Protein AF-A0A848KXI3-F1 (afdb_monomer_lite)

InterPro domains:
  IPR012893 HipA-like, C-terminal [PF07804] (28-196)

Secondary structure (DSSP, 8-state):
------PEE-GGG--TT-------SSS--EEEEE-TTS-EEEEEEPPB-TTSS-B-THHHHHHHHHHHHHHTT--B--EEEEEETTEEEEEEE-SS-TT-EEEEHHHHHHHH-TT--TT-SS--TT--HHHHHHHTTTPBPPTT--TT--BHHHHHHHHHHHHHHHT-----TTS-EEEEETTEEEEPPB---TT-TTTTS-HHHHHHHHH-HHHHHHHHS----

pLDDT: mean 88.45, std 12.94, range [32.16, 98.44]

Sequence (225 aa):
MPPRWESITIDDWLTPDVDIDLEPLGGKEKFWLPGPDGHEYLFKFSRCDPDGTNVRGEDWAEWVVHELANLIGVPTAVVRPASCEGRRGIVSRSVWRAREQLIHGNELIAQVDPNYDSAAQRQNPGYTVEAVGAALDGVSAPAECDPAIENGFDAWAGYVLLDAWVAGRDRHHENWAVIDDRGRLSLAPSYDHGNALGFQESEAKAALLSSDPDALDRWMRLPCD

Organism: NCBI:txid2725283

Radius of gyration: 18.61 Å; chains: 1; bounding box: 46×52×49 Å

Foldseek 3Di:
DQDDQDAAECQVQDDPPWDFPPDPDDDFGWTWTQDPVRWIKIWTFFDADPVNPDTFQLQVQQQVLCSVCVVVFQFAFDKHWYDYPNTTTIITTDLDDPPKDWAFQLRLLCVVPVPFDSVDPDDGVSPDLVSSVSSFVLAAEPPRGDPVQGGQSSSVVSVVVSCVVFVPDPCDRRQWTWIDDPNHTYTGRGHSRSRTNPSRATPVRVVVLVVDVVSVVVVVDDPPD

Structure (mmCIF, N/CA/C/O backbone):
data_AF-A0A848KXI3-F1
#
_entry.id   AF-A0A848KXI3-F1
#
loop_
_atom_site.group_PDB
_atom_site.id
_atom_site.type_symbol
_atom_site.label_atom_id
_atom_site.label_alt_id
_atom_site.label_comp_id
_atom_site.label_asym_id
_atom_site.label_entity_id
_atom_site.label_seq_id
_atom_site.pdbx_PDB_ins_code
_atom_site.Cartn_x
_atom_site.Cartn_y
_atom_site.Cartn_z
_atom_site.occupancy
_atom_site.B_iso_or_equiv
_atom_site.auth_seq_id
_atom_site.auth_comp_id
_atom_site.auth_asym_id
_atom_site.auth_atom_id
_atom_site.pdbx_PDB_model_num
ATOM 1 N N . MET A 1 1 ? -9.542 -2.234 -21.696 1.00 59.00 1 MET A N 1
ATOM 2 C CA . MET A 1 1 ? -8.183 -2.384 -22.270 1.00 59.00 1 MET A CA 1
ATOM 3 C C . MET A 1 1 ? -7.262 -2.787 -21.13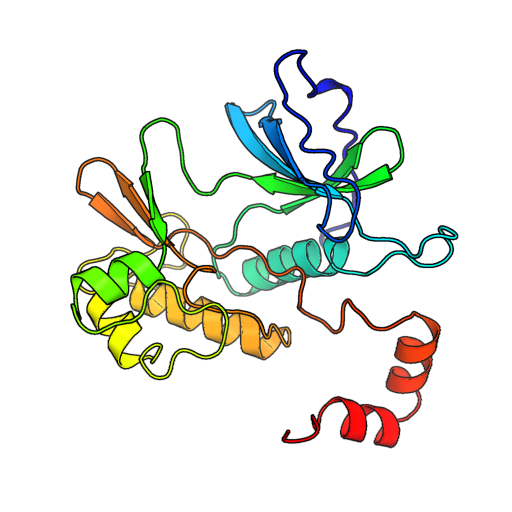3 1.00 59.00 1 MET A C 1
ATOM 5 O O . MET A 1 1 ? -7.544 -2.341 -20.028 1.00 59.00 1 MET A O 1
ATOM 9 N N . PRO A 1 2 ? -6.237 -3.628 -21.356 1.00 78.44 2 PRO A N 1
ATOM 10 C CA . PRO A 1 2 ? -5.252 -3.892 -20.311 1.00 78.44 2 PRO A CA 1
ATOM 11 C C . PRO A 1 2 ? -4.563 -2.575 -19.915 1.00 78.44 2 PRO A C 1
ATOM 13 O O . PRO A 1 2 ? -4.365 -1.732 -20.802 1.00 78.44 2 PRO A O 1
ATOM 16 N N . PRO A 1 3 ? -4.229 -2.383 -18.628 1.00 83.81 3 PRO A N 1
ATOM 17 C CA . PRO A 1 3 ? -3.495 -1.205 -18.188 1.00 83.81 3 PRO A CA 1
ATOM 18 C C . PRO A 1 3 ? -2.152 -1.126 -18.920 1.00 83.81 3 PRO A C 1
ATOM 20 O O . PRO A 1 3 ? -1.545 -2.143 -19.269 1.00 83.81 3 PRO A O 1
ATOM 23 N N . ARG A 1 4 ? -1.717 0.098 -19.222 1.00 88.94 4 ARG A N 1
ATOM 24 C CA . ARG A 1 4 ? -0.457 0.374 -19.917 1.00 88.94 4 ARG A CA 1
ATOM 25 C C . ARG A 1 4 ? 0.423 1.239 -19.037 1.00 88.94 4 ARG A C 1
ATOM 27 O O . ARG A 1 4 ? -0.073 2.136 -18.363 1.00 88.94 4 ARG A O 1
ATOM 34 N N . TRP A 1 5 ? 1.725 0.979 -19.095 1.00 90.69 5 TRP A N 1
ATOM 35 C CA . TRP A 1 5 ? 2.719 1.844 -18.479 1.00 90.69 5 TRP A CA 1
ATOM 36 C C . TRP A 1 5 ? 2.734 3.191 -19.205 1.00 90.69 5 TRP A C 1
ATOM 38 O O . TRP A 1 5 ? 3.320 3.323 -20.280 1.00 90.69 5 TRP A O 1
ATOM 48 N N . GLU A 1 6 ? 2.064 4.182 -18.626 1.00 92.56 6 GLU A N 1
ATOM 49 C CA . GLU A 1 6 ? 2.007 5.548 -19.138 1.00 92.56 6 GLU A CA 1
ATOM 50 C C . GLU A 1 6 ? 2.565 6.489 -18.073 1.00 92.56 6 GLU A C 1
ATOM 52 O O . GLU A 1 6 ? 1.913 6.778 -17.071 1.00 92.56 6 GLU A O 1
ATOM 57 N N . SER A 1 7 ? 3.811 6.920 -18.283 1.00 93.75 7 SER A N 1
ATOM 58 C CA . SER A 1 7 ? 4.511 7.809 -17.359 1.00 93.75 7 SER A CA 1
ATOM 59 C C . SER A 1 7 ? 3.999 9.235 -17.489 1.00 93.75 7 SER A C 1
ATOM 61 O O . SER A 1 7 ? 4.045 9.806 -18.580 1.00 93.75 7 SER A O 1
ATOM 63 N N . ILE A 1 8 ? 3.567 9.822 -16.375 1.00 95.06 8 ILE A N 1
ATOM 64 C CA . ILE A 1 8 ? 3.268 11.254 -16.295 1.00 95.06 8 ILE A CA 1
ATOM 65 C C . ILE A 1 8 ? 4.517 12.051 -15.905 1.00 95.06 8 ILE A C 1
ATOM 67 O O . ILE A 1 8 ? 5.285 11.641 -15.039 1.00 95.06 8 ILE A O 1
ATOM 71 N N . THR A 1 9 ? 4.726 13.202 -16.536 1.00 95.56 9 THR A N 1
ATOM 72 C CA . THR A 1 9 ? 5.760 14.162 -16.128 1.00 95.56 9 THR A CA 1
ATOM 73 C C . THR A 1 9 ? 5.205 15.028 -15.002 1.00 95.56 9 THR A C 1
ATOM 75 O O . THR A 1 9 ? 4.148 15.633 -15.177 1.00 95.56 9 THR A O 1
ATOM 78 N N . ILE A 1 10 ? 5.887 15.066 -13.855 1.00 94.19 10 ILE A N 1
ATOM 79 C CA . ILE A 1 10 ? 5.421 15.792 -12.659 1.00 94.19 10 ILE A CA 1
ATOM 80 C C . ILE A 1 10 ? 6.177 17.100 -12.400 1.00 94.19 10 ILE A C 1
ATOM 82 O O . ILE A 1 10 ? 5.920 17.759 -11.401 1.00 94.19 10 ILE A O 1
ATOM 86 N N . ASP A 1 11 ? 7.084 17.498 -13.292 1.00 91.25 11 ASP A N 1
ATOM 87 C CA . ASP A 1 11 ? 7.884 18.722 -13.173 1.00 91.25 11 ASP A CA 1
ATOM 88 C C . ASP A 1 11 ? 7.008 19.975 -12.964 1.00 91.25 11 ASP A C 1
ATOM 90 O O . ASP A 1 11 ? 7.329 20.831 -12.144 1.00 91.25 11 ASP A O 1
ATOM 94 N N . ASP A 1 12 ? 5.844 20.038 -13.620 1.00 89.50 12 ASP A N 1
ATOM 95 C CA . ASP A 1 12 ? 4.887 21.148 -13.486 1.00 89.50 12 ASP A CA 1
ATOM 96 C C . ASP A 1 12 ? 4.091 21.129 -12.163 1.00 89.50 12 ASP A C 1
ATOM 98 O O . ASP A 1 12 ? 3.326 22.054 -11.886 1.00 89.50 12 ASP A O 1
ATOM 102 N N . TRP A 1 13 ? 4.213 20.069 -11.355 1.00 88.75 13 TRP A N 1
ATOM 103 C CA . TRP A 1 13 ? 3.561 19.957 -10.042 1.00 88.75 13 TRP A CA 1
ATOM 104 C C . TRP A 1 13 ? 4.467 20.460 -8.913 1.00 88.75 13 TRP A C 1
ATOM 106 O O . TRP A 1 13 ? 3.996 20.684 -7.797 1.00 88.75 13 TRP A O 1
ATOM 116 N N . LEU A 1 14 ? 5.762 20.640 -9.190 1.00 84.81 14 LEU A N 1
ATOM 117 C CA . LEU A 1 14 ? 6.731 21.126 -8.220 1.00 84.81 14 LEU A CA 1
ATOM 118 C C . LEU A 1 14 ? 6.457 22.602 -7.918 1.00 84.81 14 LEU A C 1
ATOM 120 O O . LEU A 1 14 ? 6.598 23.478 -8.774 1.00 84.81 14 LEU A O 1
ATOM 124 N N . THR A 1 15 ? 6.064 22.890 -6.680 1.00 77.94 15 THR A N 1
ATOM 125 C CA . THR A 1 15 ? 5.979 24.259 -6.167 1.00 77.94 15 THR A CA 1
ATOM 126 C C . THR A 1 15 ? 7.253 24.597 -5.388 1.00 77.94 15 THR A C 1
ATOM 128 O O . THR A 1 15 ? 7.936 23.689 -4.913 1.00 77.94 15 THR A O 1
ATOM 131 N N . PRO A 1 16 ? 7.593 25.889 -5.209 1.00 68.12 16 PRO A N 1
ATOM 132 C CA . PRO A 1 16 ? 8.775 26.290 -4.437 1.00 68.12 16 PRO A CA 1
ATOM 133 C C . PRO A 1 16 ? 8.807 25.780 -2.987 1.00 68.12 16 PRO A C 1
ATOM 135 O O . PRO A 1 16 ? 9.871 25.790 -2.377 1.00 68.12 16 PRO A O 1
ATOM 138 N N . ASP A 1 17 ? 7.657 25.364 -2.448 1.00 67.31 17 ASP A N 1
ATOM 139 C CA . ASP A 1 17 ? 7.491 24.889 -1.072 1.00 67.31 17 ASP A CA 1
ATOM 140 C C . ASP A 1 17 ? 7.611 23.356 -0.940 1.00 67.31 17 ASP A C 1
ATOM 142 O O . ASP A 1 17 ? 7.488 22.832 0.166 1.00 67.31 17 ASP A O 1
ATOM 146 N N . VAL A 1 18 ? 7.819 22.618 -2.043 1.00 65.62 18 VAL A N 1
ATOM 147 C CA . VAL A 1 18 ? 8.079 21.171 -1.991 1.00 65.62 18 VAL A CA 1
ATOM 148 C C . VAL A 1 18 ? 9.489 20.951 -1.454 1.00 65.62 18 VAL A C 1
ATOM 150 O O . VAL A 1 18 ? 10.474 21.207 -2.148 1.00 65.62 18 VAL A O 1
ATOM 153 N N . ASP A 1 19 ? 9.580 20.465 -0.217 1.00 61.94 19 ASP A N 1
ATOM 154 C CA . ASP A 1 19 ? 10.847 20.031 0.360 1.00 61.94 19 ASP A CA 1
ATOM 155 C C . ASP A 1 19 ? 11.218 18.673 -0.243 1.00 61.94 19 ASP A C 1
ATOM 157 O O . ASP A 1 19 ? 10.593 17.642 0.032 1.00 61.94 19 ASP A O 1
ATOM 161 N N . ILE A 1 20 ? 12.184 18.686 -1.158 1.00 63.59 20 ILE A N 1
ATOM 162 C CA . ILE A 1 20 ? 12.746 17.456 -1.696 1.00 63.59 20 ILE A CA 1
ATOM 163 C C . ILE A 1 20 ? 13.801 17.011 -0.692 1.00 63.59 20 ILE A C 1
ATOM 165 O O . ILE A 1 20 ? 14.919 17.530 -0.700 1.00 63.59 20 ILE A O 1
ATOM 169 N N . ASP A 1 21 ? 13.450 16.029 0.139 1.00 53.34 21 ASP A N 1
ATOM 170 C CA . ASP A 1 21 ? 14.400 15.310 0.989 1.00 53.34 21 ASP A CA 1
ATOM 171 C C . ASP A 1 21 ? 15.384 14.527 0.099 1.00 53.34 21 ASP A C 1
ATOM 173 O O . ASP A 1 21 ? 15.276 13.318 -0.133 1.00 53.34 21 ASP A O 1
ATOM 177 N N . LEU A 1 22 ? 16.362 15.248 -0.449 1.00 48.84 22 LEU A N 1
ATOM 178 C CA . LEU A 1 22 ? 17.518 14.717 -1.154 1.00 48.84 22 LEU A CA 1
ATOM 179 C C . LEU A 1 22 ? 18.516 14.208 -0.110 1.00 48.84 22 LEU A C 1
ATOM 181 O O . LEU A 1 22 ? 19.605 14.763 0.027 1.00 48.84 22 LEU A O 1
ATOM 185 N N . GLU A 1 23 ? 18.159 13.184 0.670 1.00 39.03 23 GLU A N 1
ATOM 186 C CA . GLU A 1 23 ? 19.147 12.527 1.527 1.00 39.03 23 GLU A CA 1
ATOM 187 C C . GLU A 1 23 ? 20.215 11.862 0.640 1.00 39.03 23 GLU A C 1
ATOM 189 O O . GLU A 1 23 ? 19.919 10.915 -0.099 1.00 39.03 23 GLU A O 1
ATOM 194 N N . PRO A 1 24 ? 21.483 12.307 0.693 1.00 38.16 24 PRO A N 1
ATOM 195 C CA . PRO A 1 24 ? 22.553 11.599 0.030 1.00 38.16 24 PRO A CA 1
ATOM 196 C C . PRO A 1 24 ? 22.917 10.410 0.919 1.00 38.16 24 PRO A C 1
ATOM 198 O O . PRO A 1 24 ? 23.340 10.615 2.050 1.00 38.16 24 PRO A O 1
ATOM 201 N N . LEU A 1 25 ? 22.816 9.196 0.364 1.00 33.78 25 LEU A N 1
ATOM 202 C CA . LEU A 1 25 ? 23.258 7.892 0.900 1.00 33.78 25 LEU A CA 1
ATOM 203 C C . LEU A 1 25 ? 22.128 6.971 1.408 1.00 33.78 25 LEU A C 1
ATOM 205 O O . LEU A 1 25 ? 21.828 6.891 2.592 1.00 33.78 25 LEU A O 1
ATOM 209 N N . GLY A 1 26 ? 21.617 6.133 0.499 1.00 44.38 26 GLY A N 1
ATOM 210 C CA . GLY A 1 26 ? 21.063 4.808 0.822 1.00 44.38 26 GLY A CA 1
ATOM 211 C C . GLY A 1 26 ? 19.538 4.696 0.919 1.00 44.38 26 GLY A C 1
ATOM 212 O O . GLY A 1 26 ? 19.010 3.600 0.710 1.00 44.38 26 GLY A O 1
ATOM 213 N N . GLY A 1 27 ? 18.830 5.800 1.166 1.00 55.38 27 GLY A N 1
ATOM 214 C CA . GLY A 1 27 ? 17.369 5.881 1.069 1.00 55.38 27 GLY A CA 1
ATOM 215 C C . GLY A 1 27 ? 16.888 6.022 -0.381 1.00 55.38 27 GLY A C 1
ATOM 216 O O . GLY A 1 27 ? 17.586 6.571 -1.229 1.00 55.38 27 GLY A O 1
ATOM 217 N N . LYS A 1 28 ? 15.697 5.499 -0.697 1.00 66.19 28 LYS A N 1
ATOM 218 C CA . LYS A 1 28 ? 15.002 5.814 -1.958 1.00 66.19 28 LYS A CA 1
ATOM 219 C C . LYS A 1 28 ? 14.540 7.272 -1.848 1.00 66.19 28 LYS A C 1
ATOM 221 O O . LYS A 1 28 ? 13.698 7.547 -0.998 1.00 66.19 28 LYS A O 1
ATOM 226 N N . GLU A 1 29 ? 15.097 8.173 -2.660 1.00 82.19 29 GLU A N 1
ATOM 227 C CA . GLU A 1 29 ? 14.660 9.576 -2.720 1.00 82.19 29 GLU A CA 1
ATOM 228 C C . GLU A 1 29 ? 13.134 9.622 -2.930 1.00 82.19 29 GLU A C 1
ATOM 230 O O . GLU A 1 29 ? 12.598 8.988 -3.852 1.00 82.19 29 GLU A O 1
ATOM 235 N N . LYS A 1 30 ? 12.424 10.324 -2.045 1.00 87.69 30 LYS A N 1
ATOM 236 C CA . LYS A 1 30 ? 10.966 10.458 -2.090 1.00 87.69 30 LYS A CA 1
ATOM 237 C C . LYS A 1 30 ? 10.537 11.788 -1.486 1.00 87.69 30 LYS A C 1
ATOM 239 O O . LYS A 1 30 ? 11.171 12.259 -0.551 1.00 87.69 30 LYS A O 1
ATOM 244 N N . PHE A 1 31 ? 9.456 12.361 -1.994 1.00 91.31 31 PHE A N 1
ATOM 245 C CA . PHE A 1 31 ? 8.910 13.619 -1.484 1.00 91.31 31 PHE A CA 1
ATOM 246 C C . PHE A 1 31 ? 7.406 13.706 -1.746 1.00 91.31 31 PHE A C 1
ATOM 248 O O . PHE A 1 31 ? 6.888 13.090 -2.684 1.00 91.31 31 PHE A O 1
ATOM 255 N N . TRP A 1 32 ? 6.705 14.455 -0.896 1.00 91.94 32 TRP A N 1
ATOM 256 C CA . TRP A 1 32 ? 5.282 14.733 -1.062 1.00 91.94 32 TRP A CA 1
ATOM 257 C C . TRP A 1 32 ? 5.076 15.971 -1.929 1.00 91.94 32 TRP A C 1
ATOM 259 O O . TRP A 1 32 ? 5.805 16.951 -1.810 1.00 91.94 32 TRP A O 1
ATOM 269 N N . LEU A 1 33 ? 4.069 15.933 -2.794 1.00 92.25 33 LEU A N 1
ATOM 270 C CA . LEU A 1 33 ? 3.706 17.040 -3.666 1.00 92.25 33 LEU A CA 1
ATOM 271 C C . LEU A 1 33 ? 2.185 17.102 -3.866 1.00 92.25 33 LEU A C 1
ATOM 273 O O . LEU A 1 33 ? 1.521 16.059 -3.880 1.00 92.25 33 LEU A O 1
ATOM 277 N N . PRO A 1 34 ? 1.607 18.302 -4.034 1.00 91.62 34 PRO A N 1
ATOM 278 C CA . PRO A 1 34 ? 0.196 18.437 -4.359 1.00 91.62 34 PRO A CA 1
ATOM 279 C C . PRO A 1 34 ? -0.066 17.984 -5.802 1.00 91.62 34 PRO A C 1
ATOM 281 O O . PRO A 1 34 ? 0.609 18.403 -6.740 1.00 91.62 34 PRO A O 1
ATOM 284 N N . GLY A 1 35 ? -1.075 17.139 -5.988 1.00 89.50 35 GLY A N 1
ATOM 285 C CA . GLY A 1 35 ? -1.573 16.748 -7.300 1.00 89.50 35 GLY A CA 1
ATOM 286 C C . GLY A 1 35 ? -2.636 17.712 -7.843 1.00 89.50 35 GLY A C 1
ATOM 287 O O . GLY A 1 35 ? -3.255 18.472 -7.092 1.00 89.50 35 GLY A O 1
ATOM 288 N N . PRO A 1 36 ? -2.917 17.664 -9.157 1.00 88.19 36 PRO A N 1
ATOM 289 C CA . PRO A 1 36 ? -3.883 18.551 -9.813 1.00 88.19 36 PRO A CA 1
ATOM 290 C C . PRO A 1 36 ? -5.347 18.278 -9.424 1.00 88.19 36 PRO A C 1
ATOM 292 O O . PRO A 1 36 ? -6.231 19.074 -9.735 1.00 88.19 36 PRO A O 1
ATOM 295 N N . ASP A 1 37 ? -5.620 17.151 -8.769 1.00 88.81 37 ASP A N 1
ATOM 296 C CA . ASP A 1 37 ? -6.938 16.720 -8.296 1.00 88.81 37 ASP A CA 1
ATOM 297 C C . ASP A 1 37 ? -7.207 17.092 -6.823 1.00 88.81 37 ASP A C 1
ATOM 299 O O . ASP A 1 37 ? -8.258 16.749 -6.283 1.00 88.81 37 ASP A O 1
ATOM 303 N N . GLY A 1 38 ? -6.280 17.811 -6.179 1.00 86.56 38 GLY A N 1
ATOM 304 C CA . GLY A 1 38 ? -6.389 18.233 -4.783 1.00 86.56 38 GLY A CA 1
ATOM 305 C C . GLY A 1 38 ? -5.968 17.174 -3.759 1.00 86.56 38 GLY A C 1
ATOM 306 O O . GLY A 1 38 ? -6.116 17.422 -2.562 1.00 86.56 38 GLY A O 1
ATOM 307 N N . HIS A 1 39 ? -5.449 16.023 -4.198 1.00 90.44 39 HIS A N 1
ATOM 308 C CA . HIS A 1 39 ? -4.803 15.042 -3.325 1.00 90.44 39 HIS A CA 1
ATOM 309 C C . HIS A 1 39 ? -3.300 15.309 -3.197 1.00 90.44 39 HIS A C 1
ATOM 311 O O . HIS A 1 39 ? -2.685 15.886 -4.091 1.00 90.44 39 HIS A O 1
ATOM 317 N N . GLU A 1 40 ? -2.692 14.847 -2.106 1.00 92.38 40 GLU A N 1
ATOM 318 C CA . GLU A 1 40 ? -1.235 14.762 -2.007 1.00 92.38 40 GLU A CA 1
ATOM 319 C C . GLU A 1 40 ? -0.748 13.474 -2.675 1.00 92.38 40 GLU A C 1
ATOM 321 O O . GLU A 1 40 ? -1.433 12.449 -2.674 1.00 92.38 40 GLU A O 1
ATOM 326 N N . TYR A 1 41 ? 0.444 13.519 -3.253 1.00 94.50 41 TYR A N 1
ATOM 327 C CA . TYR A 1 41 ? 1.101 12.374 -3.865 1.00 94.50 41 TYR A CA 1
ATOM 328 C C . TYR A 1 41 ? 2.502 12.234 -3.293 1.00 94.50 41 TYR A C 1
ATOM 330 O O . TYR A 1 41 ? 3.205 13.224 -3.140 1.00 94.50 41 TYR A O 1
ATOM 338 N N . LEU A 1 42 ? 2.918 11.005 -3.009 1.00 94.69 42 LEU A N 1
ATOM 339 C CA . LEU A 1 42 ? 4.298 10.666 -2.701 1.00 94.69 42 LEU A CA 1
ATOM 340 C C . LEU A 1 42 ? 4.979 10.252 -3.997 1.00 94.69 42 LEU A C 1
ATOM 342 O O . LEU A 1 42 ? 4.682 9.181 -4.537 1.00 94.69 42 LEU A O 1
ATOM 346 N N . PHE A 1 43 ? 5.889 11.079 -4.499 1.00 94.94 43 PHE A N 1
ATOM 347 C CA . PHE A 1 43 ? 6.770 10.658 -5.575 1.00 94.94 43 PHE A CA 1
ATOM 348 C C . PHE A 1 43 ? 7.902 9.808 -4.998 1.00 94.94 43 PHE A C 1
ATOM 350 O O . PHE A 1 43 ? 8.524 10.189 -4.008 1.00 94.94 43 PHE A O 1
ATOM 357 N N . LYS A 1 44 ? 8.169 8.649 -5.607 1.00 93.00 44 LYS A N 1
ATOM 358 C CA . LYS A 1 44 ? 9.269 7.751 -5.234 1.00 93.00 44 LYS A CA 1
ATOM 359 C C . LYS A 1 44 ? 10.154 7.518 -6.458 1.00 93.00 44 LYS A C 1
ATOM 361 O O . LYS A 1 44 ? 9.708 6.876 -7.413 1.00 93.00 44 LYS A O 1
ATOM 366 N N . PHE A 1 45 ? 11.407 7.974 -6.424 1.00 91.62 45 PHE A N 1
ATOM 367 C CA . PHE A 1 45 ? 12.361 7.702 -7.506 1.00 91.62 45 PHE A CA 1
ATOM 368 C C . PHE A 1 45 ? 12.685 6.210 -7.589 1.00 91.62 45 PHE A C 1
ATOM 370 O O . PHE A 1 45 ? 12.839 5.541 -6.567 1.00 91.62 45 PHE A O 1
ATOM 377 N N . SER A 1 46 ? 12.852 5.676 -8.796 1.00 89.50 46 SER A N 1
ATOM 378 C CA . SER A 1 46 ? 13.428 4.341 -8.966 1.00 89.50 46 SER A CA 1
ATOM 379 C C . SER A 1 46 ? 14.894 4.354 -8.541 1.00 89.50 46 SER A C 1
ATOM 381 O O . SER A 1 46 ? 15.649 5.252 -8.922 1.00 89.50 46 SER A O 1
ATOM 383 N N . ARG A 1 47 ? 15.324 3.349 -7.772 1.00 84.81 47 ARG A N 1
ATOM 384 C CA . ARG A 1 47 ? 16.744 3.207 -7.433 1.00 84.81 47 ARG A CA 1
ATOM 385 C C . ARG A 1 47 ? 17.504 2.721 -8.658 1.00 84.81 47 ARG A C 1
ATOM 387 O O . ARG A 1 47 ? 17.032 1.834 -9.362 1.00 84.81 47 ARG A O 1
ATOM 394 N N . CYS A 1 48 ? 18.690 3.258 -8.887 1.00 77.94 48 CYS A N 1
ATOM 395 C CA . CYS A 1 48 ? 19.606 2.756 -9.899 1.00 77.94 48 CYS A CA 1
ATOM 396 C C . CYS A 1 48 ? 20.974 2.459 -9.288 1.00 77.94 48 CYS A C 1
ATOM 398 O O . CYS A 1 48 ? 21.333 3.008 -8.243 1.00 77.94 48 CYS A O 1
ATOM 400 N N . ASP A 1 49 ? 21.723 1.565 -9.928 1.00 74.50 49 ASP A N 1
ATOM 401 C CA . ASP A 1 49 ? 23.132 1.374 -9.595 1.00 74.50 49 ASP A CA 1
ATOM 402 C C . ASP A 1 49 ? 23.915 2.682 -9.861 1.00 74.50 49 ASP A C 1
ATOM 404 O O . ASP A 1 49 ? 23.496 3.485 -10.700 1.00 74.50 49 ASP A O 1
ATOM 408 N N . PRO A 1 50 ? 25.042 2.941 -9.164 1.00 69.75 50 PRO A N 1
ATOM 409 C CA . PRO A 1 50 ? 25.759 4.222 -9.253 1.00 69.75 50 PRO A CA 1
ATOM 410 C C . PRO A 1 50 ? 26.227 4.618 -10.661 1.00 69.75 50 PRO A C 1
ATOM 412 O O . PRO A 1 50 ? 26.459 5.794 -10.926 1.00 69.75 50 PRO A O 1
ATOM 415 N N . ASP A 1 51 ? 26.390 3.645 -11.557 1.00 74.19 51 ASP A N 1
ATOM 416 C CA . ASP A 1 51 ? 26.757 3.849 -12.961 1.00 74.19 51 ASP A CA 1
ATOM 417 C C . ASP A 1 51 ? 25.541 4.057 -13.888 1.00 74.19 51 ASP A C 1
ATOM 419 O O . ASP A 1 51 ? 25.704 4.258 -15.091 1.00 74.19 51 ASP A O 1
ATOM 423 N N . GLY A 1 52 ? 24.324 4.019 -13.335 1.00 68.12 52 GLY A N 1
ATOM 424 C CA . GLY A 1 52 ? 23.060 4.174 -14.049 1.00 68.12 52 GLY A CA 1
ATOM 425 C C . GLY A 1 52 ? 22.693 2.993 -14.948 1.00 68.12 52 GLY A C 1
ATOM 426 O O . GLY A 1 52 ? 21.735 3.099 -15.712 1.00 68.12 52 GLY A O 1
ATOM 427 N N . THR A 1 53 ? 23.433 1.881 -14.893 1.00 68.50 53 THR A N 1
ATOM 428 C CA . THR A 1 53 ? 23.274 0.772 -15.849 1.00 68.50 53 THR A CA 1
ATOM 429 C C . THR A 1 53 ? 22.087 -0.134 -15.546 1.00 68.50 53 THR A C 1
ATOM 431 O O . THR A 1 53 ? 21.602 -0.824 -16.441 1.00 68.50 53 THR A O 1
ATOM 434 N N . ASN A 1 54 ? 21.594 -0.114 -14.308 1.00 71.56 54 ASN A N 1
ATOM 435 C CA . ASN A 1 54 ? 20.501 -0.963 -13.865 1.00 71.56 54 ASN A CA 1
ATOM 436 C C . ASN A 1 54 ? 19.556 -0.181 -12.954 1.00 71.56 54 ASN A C 1
ATOM 438 O O . ASN A 1 54 ? 19.967 0.344 -11.918 1.00 71.56 54 ASN A O 1
ATOM 442 N N . VAL A 1 55 ? 18.288 -0.104 -13.350 1.00 76.12 55 VAL A N 1
ATOM 443 C CA . VAL A 1 55 ? 17.215 0.491 -12.553 1.00 76.12 55 VAL A CA 1
ATOM 444 C C . VAL A 1 55 ? 16.488 -0.650 -11.858 1.00 76.12 55 VAL A C 1
ATOM 446 O O . VAL A 1 55 ? 15.965 -1.549 -12.515 1.00 76.12 55 VAL A O 1
ATOM 449 N N . ARG A 1 56 ? 16.465 -0.620 -10.527 1.00 82.75 56 ARG A N 1
ATOM 450 C CA . ARG A 1 56 ? 15.721 -1.580 -9.718 1.00 82.75 56 ARG A CA 1
ATOM 451 C C . ARG A 1 56 ? 14.228 -1.464 -9.986 1.00 82.75 56 ARG A C 1
ATOM 453 O O . ARG A 1 56 ? 13.719 -0.416 -10.379 1.00 82.75 56 ARG A O 1
ATOM 460 N N . GLY A 1 57 ? 13.532 -2.568 -9.763 1.00 89.25 57 GLY A N 1
ATOM 461 C CA . GLY A 1 57 ? 12.152 -2.727 -10.165 1.00 89.25 57 GLY A CA 1
ATOM 462 C C . GLY A 1 57 ? 11.090 -2.223 -9.204 1.00 89.25 57 GLY A C 1
ATOM 463 O O . GLY A 1 57 ? 9.930 -2.573 -9.400 1.00 89.25 57 GLY A O 1
ATOM 464 N N . GLU A 1 58 ? 11.437 -1.473 -8.148 1.00 91.31 58 GLU A N 1
ATOM 465 C CA . GLU A 1 58 ? 10.445 -1.139 -7.115 1.00 91.31 58 GLU A CA 1
ATOM 466 C C . GLU A 1 58 ? 9.255 -0.358 -7.677 1.00 91.31 58 GLU A C 1
ATOM 468 O O . GLU A 1 58 ? 8.135 -0.491 -7.199 1.00 91.31 58 GLU A O 1
ATOM 473 N N . ASP A 1 59 ? 9.503 0.484 -8.673 1.00 93.12 59 ASP A N 1
ATOM 474 C CA . ASP A 1 59 ? 8.504 1.349 -9.284 1.00 93.12 59 ASP A CA 1
ATOM 475 C C . ASP A 1 59 ? 7.504 0.555 -10.139 1.00 93.12 59 ASP A C 1
ATOM 477 O O . ASP A 1 59 ? 6.293 0.733 -10.006 1.00 93.12 59 ASP A O 1
ATOM 481 N N . TRP A 1 60 ? 7.990 -0.373 -10.973 1.00 93.44 60 TRP A N 1
ATOM 482 C CA . TRP A 1 60 ? 7.102 -1.227 -11.750 1.00 93.44 60 TRP A CA 1
ATOM 483 C C . TRP A 1 60 ? 6.415 -2.267 -10.887 1.00 93.44 60 TRP A C 1
ATOM 485 O O . TRP A 1 60 ? 5.254 -2.562 -11.151 1.00 93.44 60 TRP A O 1
ATOM 495 N N . ALA A 1 61 ? 7.074 -2.778 -9.846 1.00 95.06 61 ALA A N 1
ATOM 496 C CA . ALA A 1 61 ? 6.444 -3.693 -8.907 1.00 95.06 61 ALA A CA 1
ATOM 497 C C . ALA A 1 61 ? 5.260 -3.006 -8.217 1.00 95.06 61 ALA A C 1
ATOM 499 O O . ALA A 1 61 ? 4.154 -3.535 -8.238 1.00 95.06 61 ALA A O 1
ATOM 500 N N . GLU A 1 62 ? 5.451 -1.790 -7.704 1.00 95.75 62 GLU A N 1
ATOM 501 C CA . GLU A 1 62 ? 4.396 -1.038 -7.019 1.00 95.75 62 GLU A CA 1
ATOM 502 C C . GLU A 1 62 ? 3.197 -0.741 -7.939 1.00 95.75 62 GLU A C 1
ATOM 504 O O . GLU A 1 62 ? 2.049 -0.948 -7.542 1.00 95.75 62 GLU A O 1
ATOM 509 N N . TRP A 1 63 ? 3.442 -0.350 -9.195 1.00 97.12 63 TRP A N 1
ATOM 510 C CA . TRP A 1 63 ? 2.367 -0.147 -10.174 1.00 97.12 63 TRP A CA 1
ATOM 511 C C . TRP A 1 63 ? 1.677 -1.455 -10.592 1.00 97.12 63 TRP A C 1
ATOM 513 O O . TRP A 1 63 ? 0.450 -1.521 -10.598 1.00 97.12 63 TRP A O 1
ATOM 523 N N . VAL A 1 64 ? 2.430 -2.512 -10.916 1.00 96.75 64 VAL A N 1
ATOM 524 C CA . VAL A 1 64 ? 1.842 -3.800 -11.324 1.00 96.75 64 VAL A CA 1
ATOM 525 C C . VAL A 1 64 ? 1.013 -4.393 -10.189 1.00 96.75 64 VAL A C 1
ATOM 527 O O . VAL A 1 64 ? -0.074 -4.901 -10.448 1.00 96.75 64 VAL A O 1
ATOM 530 N N . VAL A 1 65 ? 1.473 -4.308 -8.938 1.00 97.38 65 VAL A N 1
ATOM 531 C CA . VAL A 1 65 ? 0.703 -4.800 -7.787 1.00 97.38 65 VAL A CA 1
ATOM 532 C C . VAL A 1 65 ? -0.597 -4.014 -7.613 1.00 97.38 65 VAL A C 1
ATOM 534 O O . VAL A 1 65 ? -1.625 -4.643 -7.380 1.00 97.38 65 VAL A O 1
ATOM 537 N N . HIS A 1 66 ? -0.596 -2.688 -7.799 1.00 96.62 66 HIS A N 1
ATOM 538 C CA . HIS A 1 66 ? -1.830 -1.890 -7.815 1.00 96.62 66 HIS A CA 1
ATOM 539 C C . HIS A 1 66 ? -2.820 -2.387 -8.886 1.00 96.62 66 HIS A C 1
ATOM 541 O O . HIS A 1 66 ? -3.992 -2.629 -8.595 1.00 96.62 66 HIS A O 1
ATOM 547 N N . GLU A 1 67 ? -2.350 -2.617 -10.114 1.00 96.75 67 GLU A N 1
ATOM 548 C CA . GLU A 1 67 ? -3.198 -3.129 -11.199 1.00 96.75 67 GLU A CA 1
ATOM 549 C C . GLU A 1 67 ? -3.721 -4.548 -10.918 1.00 96.75 67 GLU A C 1
ATOM 551 O O . GLU A 1 67 ? -4.884 -4.844 -11.189 1.00 96.75 67 GLU A O 1
ATOM 556 N N . LEU A 1 68 ? -2.894 -5.429 -10.344 1.00 96.06 68 LEU A N 1
ATOM 557 C CA . LEU A 1 68 ? -3.307 -6.778 -9.943 1.00 96.06 68 LEU A CA 1
ATOM 558 C C . LEU A 1 68 ? -4.332 -6.743 -8.803 1.00 96.06 68 LEU A C 1
ATOM 560 O O . LEU A 1 68 ? -5.307 -7.492 -8.846 1.00 96.06 68 LEU A O 1
ATOM 564 N N . ALA A 1 69 ? -4.154 -5.858 -7.822 1.00 94.88 69 ALA A N 1
ATOM 565 C CA . ALA A 1 69 ? -5.089 -5.666 -6.719 1.00 94.88 69 ALA A CA 1
ATOM 566 C C . ALA A 1 69 ? -6.474 -5.232 -7.223 1.00 94.88 69 ALA A C 1
ATOM 568 O O . ALA A 1 69 ? -7.485 -5.802 -6.808 1.00 94.88 69 ALA A O 1
ATOM 569 N N . ASN A 1 70 ? -6.522 -4.322 -8.205 1.00 93.00 70 ASN A N 1
ATOM 570 C CA . ASN A 1 70 ? -7.766 -3.898 -8.852 1.00 93.00 70 ASN A CA 1
ATOM 571 C C . ASN A 1 70 ? -8.515 -5.066 -9.522 1.00 93.00 70 ASN A C 1
ATOM 573 O O . ASN A 1 70 ? -9.746 -5.082 -9.523 1.00 93.00 70 ASN A O 1
ATOM 577 N N . LEU A 1 71 ? -7.806 -6.063 -10.071 1.00 92.12 71 LEU A N 1
ATOM 578 C CA . LEU A 1 71 ? -8.436 -7.241 -10.691 1.00 92.12 71 LEU A CA 1
ATOM 579 C C . LEU A 1 71 ? -9.151 -8.145 -9.682 1.00 92.12 71 LEU A C 1
ATOM 581 O O . LEU A 1 71 ? -10.076 -8.859 -10.068 1.00 92.12 71 LEU A O 1
ATOM 585 N N . ILE A 1 72 ? -8.714 -8.134 -8.422 1.00 90.75 72 ILE A N 1
ATOM 586 C CA . ILE A 1 72 ? -9.265 -8.973 -7.350 1.00 90.75 72 ILE A CA 1
ATOM 587 C C . ILE A 1 72 ? -10.042 -8.169 -6.298 1.00 90.75 72 ILE A C 1
ATOM 589 O O . ILE A 1 72 ? -10.426 -8.725 -5.275 1.00 90.75 72 ILE A O 1
ATOM 593 N N . GLY A 1 73 ? -10.281 -6.876 -6.542 1.00 90.69 73 GLY A N 1
ATOM 594 C CA . GLY A 1 73 ? -11.069 -6.017 -5.657 1.00 90.69 73 GLY A CA 1
ATOM 595 C C . GLY A 1 73 ? -10.381 -5.643 -4.340 1.00 90.69 73 GLY A C 1
ATOM 596 O O . GLY A 1 73 ? -11.066 -5.280 -3.387 1.00 90.69 73 GLY A O 1
ATOM 597 N N . VAL A 1 74 ? -9.047 -5.726 -4.263 1.00 93.56 74 VAL A N 1
ATOM 598 C CA . VAL A 1 74 ? -8.290 -5.303 -3.075 1.00 93.56 74 VAL A CA 1
ATOM 599 C C . VAL A 1 74 ? -7.957 -3.810 -3.189 1.00 93.56 74 VAL A C 1
ATOM 601 O O . VAL A 1 74 ? -7.265 -3.416 -4.133 1.00 93.56 74 VAL A O 1
ATOM 604 N N . PRO A 1 75 ? -8.401 -2.958 -2.245 1.00 93.69 75 PRO A N 1
ATOM 605 C CA . PRO A 1 75 ? -8.128 -1.529 -2.303 1.00 93.69 75 PRO A CA 1
ATOM 606 C C . PRO A 1 75 ? -6.653 -1.253 -2.012 1.00 93.69 75 PRO A C 1
ATOM 608 O O . PRO A 1 75 ? -6.077 -1.732 -1.033 1.00 93.69 75 PRO A O 1
ATOM 611 N N . THR A 1 76 ? -6.051 -0.419 -2.848 1.00 95.56 76 THR A N 1
ATOM 612 C CA . THR A 1 76 ? -4.663 0.026 -2.714 1.00 95.56 76 THR A CA 1
ATOM 613 C C . THR A 1 76 ? -4.577 1.536 -2.920 1.00 95.56 76 THR A C 1
ATOM 615 O O . THR A 1 76 ? -5.470 2.148 -3.513 1.00 95.56 76 THR A O 1
ATOM 618 N N . ALA A 1 77 ? -3.506 2.161 -2.432 1.00 95.38 77 ALA A N 1
ATOM 619 C CA . ALA A 1 77 ? -3.147 3.510 -2.840 1.00 95.38 77 ALA A CA 1
ATOM 620 C C . ALA A 1 77 ? -3.050 3.563 -4.372 1.00 95.38 77 ALA A C 1
ATOM 622 O O . ALA A 1 77 ? -2.532 2.642 -5.002 1.00 95.38 77 ALA A O 1
ATOM 623 N N . VAL A 1 78 ? -3.561 4.634 -4.981 1.00 95.19 78 VAL A N 1
ATOM 624 C CA . VAL A 1 78 ? -3.511 4.776 -6.441 1.00 95.19 78 VAL A CA 1
ATOM 625 C C . VAL A 1 78 ? -2.080 5.078 -6.855 1.00 95.19 78 VAL A C 1
ATOM 627 O O . VAL A 1 78 ? -1.533 6.119 -6.483 1.00 95.19 78 VAL A O 1
ATOM 630 N N . VAL A 1 79 ? -1.501 4.181 -7.647 1.00 96.62 79 VAL A N 1
ATOM 631 C CA . VAL A 1 79 ? -0.123 4.282 -8.131 1.00 96.62 79 VAL A CA 1
ATOM 632 C C . VAL A 1 79 ? -0.128 4.593 -9.618 1.00 96.62 79 VAL A C 1
ATOM 634 O O . VAL A 1 79 ? -0.811 3.928 -10.398 1.00 96.62 79 VAL A O 1
ATOM 637 N N . ARG A 1 80 ? 0.661 5.586 -10.036 1.00 96.50 80 ARG A N 1
ATOM 638 C CA . ARG A 1 80 ? 0.877 5.886 -11.457 1.00 96.50 80 ARG A CA 1
ATOM 639 C C . ARG A 1 80 ? 2.369 5.970 -11.772 1.00 96.50 80 ARG A C 1
ATOM 641 O O . ARG A 1 80 ? 3.101 6.604 -11.008 1.00 96.50 80 ARG A O 1
ATOM 648 N N . PRO A 1 81 ? 2.823 5.391 -12.896 1.00 96.69 81 PRO A N 1
ATOM 649 C CA . PRO A 1 81 ? 4.155 5.646 -13.425 1.00 96.69 81 PRO A CA 1
ATOM 650 C C . PRO A 1 81 ? 4.392 7.142 -13.607 1.00 96.69 81 PRO A C 1
ATOM 652 O O . PRO A 1 81 ? 3.515 7.852 -14.102 1.00 96.69 81 PRO A O 1
ATOM 655 N N . ALA A 1 82 ? 5.566 7.624 -13.216 1.00 95.88 82 ALA A N 1
ATOM 656 C CA . ALA A 1 82 ? 5.878 9.040 -13.281 1.00 95.88 82 ALA A CA 1
ATOM 657 C C . ALA A 1 82 ? 7.361 9.303 -13.570 1.00 95.88 82 ALA A C 1
ATOM 659 O O . ALA A 1 82 ? 8.228 8.444 -13.400 1.00 95.88 82 ALA A O 1
ATOM 660 N N . SER A 1 83 ? 7.654 10.528 -13.990 1.00 94.50 83 SER A N 1
ATOM 661 C CA . SER A 1 83 ? 9.011 11.032 -14.149 1.00 94.50 83 SER A CA 1
ATOM 662 C C . SER A 1 83 ? 9.137 12.448 -13.609 1.00 94.50 83 SER A C 1
ATOM 664 O O . SER A 1 83 ? 8.235 13.259 -13.820 1.00 94.50 83 SER A O 1
ATOM 666 N N . CYS A 1 84 ? 10.273 12.736 -12.984 1.00 92.44 84 CYS A N 1
ATOM 667 C CA . CYS A 1 84 ? 10.640 14.048 -12.462 1.00 92.44 84 CYS A CA 1
ATOM 668 C C . CYS A 1 84 ? 12.043 14.384 -12.964 1.00 92.44 84 CYS A C 1
ATOM 670 O O . CYS A 1 84 ? 12.954 13.573 -12.783 1.00 92.44 84 CYS A O 1
ATOM 672 N N . GLU A 1 85 ? 12.219 15.525 -13.633 1.00 90.38 85 GLU A N 1
ATOM 673 C CA . GLU A 1 85 ? 13.504 15.957 -14.202 1.00 90.38 85 GLU A CA 1
ATOM 674 C C . GLU A 1 85 ? 14.157 14.879 -15.094 1.00 90.38 85 GLU A C 1
ATOM 676 O O . GLU A 1 85 ? 15.366 14.647 -15.085 1.00 90.38 85 GLU A O 1
ATOM 681 N N . GLY A 1 86 ? 13.330 14.143 -15.845 1.00 88.31 86 GLY A N 1
ATOM 682 C CA . GLY A 1 86 ? 13.767 13.043 -16.713 1.00 88.31 86 GLY A CA 1
ATOM 683 C C . GLY A 1 86 ? 14.157 11.743 -15.993 1.00 88.31 86 GLY A C 1
ATOM 684 O O . GLY A 1 86 ? 14.473 10.757 -16.660 1.00 88.31 86 GLY A O 1
ATOM 685 N N . ARG A 1 87 ? 14.104 11.693 -14.657 1.00 88.38 87 ARG A N 1
ATOM 686 C CA . ARG A 1 87 ? 14.341 10.477 -13.863 1.00 88.38 87 ARG A CA 1
ATOM 687 C C . ARG A 1 87 ? 13.034 9.718 -13.640 1.00 88.38 87 ARG A C 1
ATOM 689 O O . ARG A 1 87 ? 11.985 10.313 -13.407 1.00 88.38 87 ARG A O 1
ATOM 696 N N . ARG A 1 88 ? 13.112 8.389 -13.700 1.00 90.50 88 ARG A N 1
ATOM 697 C CA . ARG A 1 88 ? 11.981 7.457 -13.568 1.00 90.50 88 ARG A CA 1
ATOM 698 C C . ARG A 1 88 ? 11.552 7.277 -12.105 1.00 90.50 88 ARG A C 1
ATOM 700 O O . ARG A 1 88 ? 12.398 7.257 -11.210 1.00 90.50 88 ARG A O 1
ATOM 707 N N . GLY A 1 89 ? 10.253 7.098 -11.882 1.00 93.44 89 GLY A N 1
ATOM 708 C CA . GLY A 1 89 ? 9.667 6.765 -10.588 1.00 93.44 89 GLY A CA 1
ATOM 709 C C . GLY A 1 89 ? 8.177 6.429 -10.689 1.00 93.44 89 GLY A C 1
ATOM 710 O O . GLY A 1 89 ? 7.651 6.118 -11.760 1.00 93.44 89 GLY A O 1
ATOM 711 N N . ILE A 1 90 ? 7.490 6.525 -9.555 1.00 96.31 90 ILE A N 1
ATOM 712 C CA . ILE A 1 90 ? 6.024 6.503 -9.466 1.00 96.31 90 ILE A CA 1
ATOM 713 C C . ILE A 1 90 ? 5.542 7.665 -8.610 1.00 96.31 90 ILE A C 1
ATOM 715 O O . ILE A 1 90 ? 6.284 8.174 -7.771 1.00 96.31 90 ILE A O 1
ATOM 719 N N . VAL A 1 91 ? 4.278 8.039 -8.786 1.00 96.50 91 VAL A N 1
ATOM 720 C CA . VAL A 1 91 ? 3.511 8.750 -7.762 1.00 96.50 91 VAL A CA 1
ATOM 721 C C . VAL A 1 91 ? 2.537 7.784 -7.097 1.00 96.50 91 VAL A C 1
ATOM 723 O O . VAL A 1 91 ? 1.852 7.021 -7.778 1.00 96.50 91 VAL A O 1
ATOM 726 N N . SER A 1 92 ? 2.460 7.835 -5.771 1.00 96.81 92 SER A N 1
ATOM 727 C CA . SER A 1 92 ? 1.451 7.145 -4.966 1.00 96.81 92 SER A CA 1
ATOM 728 C C . SER A 1 92 ? 0.545 8.185 -4.324 1.00 96.81 92 SER A C 1
ATOM 730 O O . SER A 1 92 ? 1.020 9.008 -3.545 1.00 96.81 92 SER A O 1
ATOM 732 N N . ARG A 1 93 ? -0.751 8.162 -4.632 1.00 95.69 93 ARG A N 1
ATOM 733 C CA . ARG A 1 93 ? -1.729 9.072 -4.019 1.00 95.69 93 ARG A CA 1
ATOM 734 C C . ARG A 1 93 ? -1.804 8.830 -2.509 1.00 95.69 93 ARG A C 1
ATOM 736 O O . ARG A 1 93 ? -1.772 7.676 -2.078 1.00 95.69 93 ARG A O 1
ATOM 743 N N . SER A 1 94 ? -1.934 9.893 -1.718 1.00 94.56 94 SER A N 1
ATOM 744 C CA . SER A 1 94 ? -2.196 9.792 -0.284 1.00 94.56 94 SER A CA 1
ATOM 745 C C . SER A 1 94 ? -3.460 8.967 -0.042 1.00 94.56 94 SER A C 1
ATOM 747 O O . SER A 1 94 ? -4.459 9.084 -0.760 1.00 94.56 94 SER A O 1
ATOM 749 N N . VAL A 1 95 ? -3.414 8.110 0.975 1.00 93.50 95 VAL A N 1
ATOM 750 C CA . VAL A 1 95 ? -4.578 7.311 1.388 1.00 93.50 95 VAL A CA 1
ATOM 751 C C . VAL A 1 95 ? -5.505 8.081 2.330 1.00 93.50 95 VAL A C 1
ATOM 753 O O . VAL A 1 95 ? -6.647 7.679 2.509 1.00 93.50 95 VAL A O 1
ATOM 756 N N . TRP A 1 96 ? -5.033 9.203 2.879 1.00 89.94 96 TRP A N 1
ATOM 757 C CA . TRP A 1 96 ? -5.782 10.119 3.739 1.00 89.94 96 TRP A CA 1
ATOM 758 C C . TRP A 1 96 ? -6.142 11.423 3.014 1.00 89.94 96 TRP A C 1
ATOM 760 O O . TRP A 1 96 ? -5.588 11.767 1.961 1.00 89.94 96 TRP A O 1
ATOM 770 N N . ARG A 1 97 ? -7.053 12.180 3.626 1.00 87.06 97 ARG A N 1
ATOM 771 C CA . ARG A 1 97 ? -7.510 13.512 3.217 1.00 87.06 97 ARG A CA 1
ATOM 772 C C . ARG A 1 97 ? -7.166 14.572 4.260 1.00 87.06 97 ARG A C 1
ATOM 774 O O . ARG A 1 97 ? -6.814 14.286 5.403 1.00 87.06 97 ARG A O 1
ATOM 781 N N . ALA A 1 98 ? -7.333 15.837 3.877 1.00 76.75 98 ALA A N 1
ATOM 782 C CA . ALA A 1 98 ? -7.131 16.963 4.780 1.00 76.75 98 ALA A CA 1
ATOM 783 C C . ALA A 1 98 ? -8.013 16.828 6.040 1.00 76.75 98 ALA A C 1
ATOM 785 O O . ALA A 1 98 ? -9.241 16.896 5.942 1.00 76.75 98 ALA A O 1
ATOM 786 N N . ARG A 1 99 ? -7.360 16.747 7.214 1.00 84.88 99 ARG A N 1
ATOM 787 C CA . ARG A 1 99 ? -7.916 16.589 8.584 1.00 84.88 99 ARG A CA 1
ATOM 788 C C . ARG A 1 99 ? -8.142 15.153 9.066 1.00 84.88 99 ARG A C 1
ATOM 790 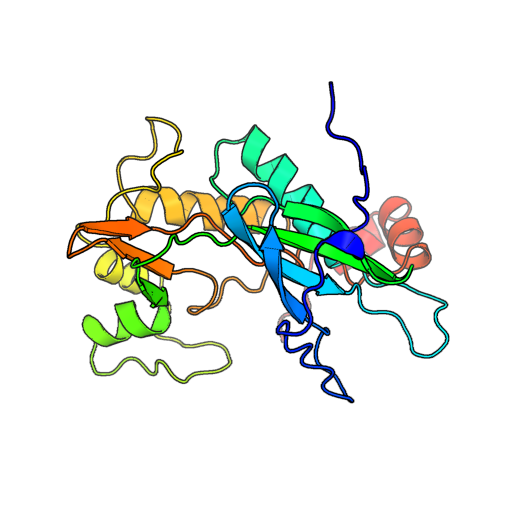O O . ARG A 1 99 ? -8.550 15.002 10.215 1.00 84.88 99 ARG A O 1
ATOM 797 N N . GLU A 1 100 ? -7.893 14.150 8.237 1.00 93.19 100 GLU A N 1
ATOM 798 C CA . GLU A 1 100 ? -7.826 12.759 8.690 1.00 93.19 100 GLU A CA 1
ATOM 799 C C . GLU A 1 100 ? -6.464 12.493 9.344 1.00 93.19 100 GLU A C 1
ATOM 801 O O . GLU A 1 100 ? -5.477 13.164 9.028 1.00 93.19 100 GLU A O 1
ATOM 806 N N . GLN A 1 101 ? -6.415 11.539 10.272 1.00 94.06 101 GLN A N 1
ATOM 807 C CA . GLN A 1 101 ? -5.164 11.072 10.872 1.00 94.06 101 GLN A CA 1
ATOM 808 C C . GLN A 1 101 ? -4.888 9.640 10.440 1.00 94.06 101 GLN A C 1
ATOM 810 O O . GLN A 1 101 ? -5.799 8.816 10.396 1.00 94.06 101 GLN A O 1
ATOM 815 N N . LEU A 1 102 ? -3.626 9.357 10.130 1.00 95.12 102 LEU A N 1
ATOM 816 C CA . LEU A 1 102 ? -3.156 8.012 9.843 1.00 95.12 102 LEU A CA 1
ATOM 817 C C . LEU A 1 102 ? -2.520 7.447 11.116 1.00 95.12 102 LEU A C 1
ATOM 819 O O . LEU A 1 102 ? -1.599 8.058 11.651 1.00 95.12 102 LEU A O 1
ATOM 823 N N . ILE A 1 103 ? -3.027 6.315 11.597 1.00 96.94 103 ILE A N 1
ATOM 824 C CA . ILE A 1 103 ? -2.516 5.616 12.782 1.00 96.94 103 ILE A CA 1
ATOM 825 C C . ILE A 1 103 ? -1.944 4.280 12.315 1.00 96.94 103 ILE A C 1
ATOM 827 O O . ILE A 1 103 ? -2.684 3.455 11.768 1.00 96.94 103 ILE A O 1
ATOM 831 N N . HIS A 1 104 ? -0.641 4.065 12.491 1.00 96.88 104 HIS A N 1
ATOM 832 C CA . HIS A 1 104 ? 0.023 2.866 11.983 1.00 96.88 104 HIS A CA 1
ATOM 833 C C . HIS A 1 104 ? -0.325 1.613 12.798 1.00 96.88 104 HIS A C 1
ATOM 835 O O . HIS A 1 104 ? -0.699 1.677 13.971 1.00 96.88 104 HIS A O 1
ATOM 841 N N . GLY A 1 105 ? -0.197 0.442 12.172 1.00 97.31 105 GLY A N 1
ATOM 842 C CA . GLY A 1 105 ? -0.515 -0.841 12.797 1.00 97.31 105 GLY A CA 1
ATOM 843 C C . GLY A 1 105 ? 0.249 -1.125 14.093 1.00 97.31 105 GLY A C 1
ATOM 844 O O . GLY A 1 105 ? -0.325 -1.644 15.047 1.00 97.31 105 GLY A O 1
ATOM 845 N N . ASN A 1 106 ? 1.520 -0.736 14.168 1.00 96.81 106 ASN A N 1
ATOM 846 C CA . ASN A 1 106 ? 2.344 -0.853 15.371 1.00 96.81 106 ASN A CA 1
ATOM 847 C C . ASN A 1 106 ? 1.795 -0.018 16.537 1.00 96.81 106 ASN A C 1
ATOM 849 O O . ASN A 1 106 ? 1.818 -0.475 17.680 1.00 96.81 106 ASN A O 1
ATOM 853 N N . GLU A 1 107 ? 1.276 1.177 16.255 1.00 97.44 107 GLU A N 1
ATOM 854 C CA . GLU A 1 107 ? 0.626 2.037 17.243 1.00 97.44 107 GLU A CA 1
ATOM 855 C C . GLU A 1 107 ? -0.710 1.444 17.697 1.00 97.44 107 GLU A C 1
ATOM 857 O O . GLU A 1 107 ? -0.986 1.408 18.894 1.00 97.44 107 GLU A O 1
ATOM 862 N N . LEU A 1 108 ? -1.520 0.934 16.763 1.00 97.75 108 LEU A N 1
ATOM 863 C CA . LEU A 1 108 ? -2.812 0.311 17.071 1.00 97.75 108 LEU A CA 1
ATOM 864 C C . LEU A 1 108 ? -2.652 -0.933 17.946 1.00 97.75 108 LEU A C 1
ATOM 866 O O . LEU A 1 108 ? -3.361 -1.086 18.938 1.00 97.75 108 LEU A O 1
ATOM 870 N N . ILE A 1 109 ? -1.691 -1.803 17.626 1.00 98.00 109 ILE A N 1
ATOM 871 C CA . ILE A 1 109 ? -1.430 -2.994 18.441 1.00 98.00 109 ILE A CA 1
ATOM 872 C C . ILE A 1 109 ? -0.939 -2.586 19.836 1.00 98.00 109 ILE A C 1
ATOM 874 O O . ILE A 1 109 ? -1.413 -3.140 20.825 1.00 98.00 109 ILE A O 1
ATOM 878 N N . ALA A 1 110 ? -0.069 -1.575 19.946 1.00 97.19 110 ALA A N 1
ATOM 879 C CA . ALA A 1 110 ? 0.403 -1.074 21.240 1.00 97.19 110 ALA A CA 1
ATOM 880 C C . ALA A 1 110 ? -0.701 -0.437 22.106 1.00 97.19 110 ALA A C 1
ATOM 882 O O . ALA A 1 110 ? -0.591 -0.422 23.333 1.00 97.19 110 ALA A O 1
ATOM 883 N N . GLN A 1 111 ? -1.777 0.074 21.497 1.00 96.12 111 GLN A N 1
ATOM 884 C CA . GLN A 1 111 ? -2.952 0.550 22.237 1.00 96.12 111 GLN A CA 1
ATOM 885 C C . GLN A 1 111 ? -3.748 -0.600 22.871 1.00 96.12 111 GLN A C 1
ATOM 887 O O . GLN A 1 111 ? -4.357 -0.407 23.924 1.00 96.12 111 GLN A O 1
ATOM 892 N N . VAL A 1 112 ? -3.738 -1.784 22.251 1.00 96.69 112 VAL A N 1
ATOM 893 C CA . VAL A 1 112 ? -4.432 -2.984 22.745 1.00 96.69 112 VAL A CA 1
ATOM 894 C C . VAL A 1 112 ? -3.564 -3.777 23.727 1.00 96.69 112 VAL A C 1
ATOM 896 O O . VAL A 1 112 ? -4.058 -4.201 24.772 1.00 96.69 112 VAL A O 1
ATOM 899 N N . ASP A 1 113 ? -2.276 -3.954 23.423 1.00 96.31 113 ASP A N 1
ATOM 900 C CA . ASP A 1 113 ? -1.292 -4.610 24.289 1.00 96.31 113 ASP A CA 1
ATOM 901 C C . ASP A 1 113 ? -0.173 -3.633 24.690 1.00 96.31 113 ASP A C 1
ATOM 903 O O . ASP A 1 113 ? 0.760 -3.403 23.917 1.00 96.31 113 ASP A O 1
ATOM 907 N N . PRO A 1 114 ? -0.193 -3.109 25.930 1.00 93.62 114 PRO A N 1
ATOM 908 C CA . PRO A 1 114 ? 0.848 -2.213 26.432 1.00 93.62 114 PRO A CA 1
ATOM 909 C C . PRO A 1 114 ? 2.262 -2.816 26.492 1.00 93.62 114 PRO A C 1
ATOM 911 O O . PRO A 1 114 ? 3.217 -2.073 26.710 1.00 93.62 114 PRO A O 1
ATOM 914 N N . ASN A 1 115 ? 2.415 -4.141 26.361 1.00 95.00 115 ASN A N 1
ATOM 915 C CA . ASN A 1 115 ? 3.726 -4.800 26.313 1.00 95.00 115 ASN A CA 1
ATOM 916 C C . ASN A 1 115 ? 4.268 -4.952 24.886 1.00 95.00 115 ASN A C 1
ATOM 918 O O . ASN A 1 115 ? 5.385 -5.447 24.714 1.00 95.00 115 ASN A O 1
ATOM 922 N N . TYR A 1 116 ? 3.496 -4.564 23.870 1.00 96.31 116 TYR A N 1
ATOM 923 C CA . TYR A 1 116 ? 3.924 -4.634 22.484 1.00 96.31 116 TYR A CA 1
ATOM 924 C C . TYR A 1 116 ? 5.042 -3.624 22.199 1.00 96.31 116 TYR A C 1
ATOM 926 O O . TYR A 1 116 ? 4.902 -2.425 22.441 1.00 96.31 116 TYR A O 1
ATOM 934 N N . ASP A 1 117 ? 6.156 -4.100 21.640 1.00 94.44 117 ASP A N 1
ATOM 935 C CA . ASP A 1 117 ? 7.273 -3.243 21.234 1.00 94.44 117 ASP A CA 1
ATOM 936 C C . ASP A 1 117 ? 6.998 -2.585 19.871 1.00 94.44 117 ASP A C 1
ATOM 938 O O . ASP A 1 117 ? 7.392 -3.090 18.817 1.00 94.44 117 ASP A O 1
ATOM 942 N N . SER A 1 118 ? 6.314 -1.441 19.874 1.00 93.38 118 SER A N 1
ATOM 943 C CA . SER A 1 118 ? 5.992 -0.708 18.641 1.00 93.38 118 SER A CA 1
ATOM 944 C C . SER A 1 118 ? 7.214 -0.149 17.906 1.00 93.38 118 SER A C 1
ATOM 946 O O . SER A 1 118 ? 7.113 0.144 16.715 1.00 93.38 118 SER A O 1
ATOM 948 N N . ALA A 1 119 ? 8.367 -0.040 18.575 1.00 92.44 119 ALA A N 1
ATOM 949 C CA . ALA A 1 119 ? 9.604 0.481 17.997 1.00 92.44 119 ALA A CA 1
ATOM 950 C C . ALA A 1 119 ? 10.443 -0.596 17.286 1.00 92.44 119 ALA A C 1
ATOM 952 O O . ALA A 1 119 ? 11.460 -0.272 16.661 1.00 92.44 119 ALA A O 1
ATOM 953 N N . ALA A 1 120 ? 10.044 -1.870 17.368 1.00 89.56 120 ALA A N 1
ATOM 954 C CA . ALA A 1 120 ? 10.760 -2.976 16.748 1.00 89.56 120 ALA A CA 1
ATOM 955 C C . ALA A 1 120 ? 10.901 -2.781 15.223 1.00 89.56 120 ALA A C 1
ATOM 957 O O . ALA A 1 120 ? 9.923 -2.756 14.481 1.00 89.56 120 ALA A O 1
ATOM 958 N N . GLN A 1 121 ? 12.148 -2.698 14.751 1.00 77.25 121 GLN A N 1
ATOM 959 C CA . GLN A 1 121 ? 12.506 -2.451 13.341 1.00 77.25 121 GLN A CA 1
ATOM 960 C C . GLN A 1 121 ? 12.630 -3.736 12.494 1.00 77.25 121 GLN A C 1
ATOM 962 O O . GLN A 1 121 ? 13.040 -3.695 11.337 1.00 77.25 121 GLN A O 1
ATOM 967 N N . ARG A 1 122 ? 12.394 -4.911 13.088 1.00 73.44 122 ARG A N 1
ATOM 968 C CA . ARG A 1 122 ? 12.533 -6.230 12.441 1.00 73.44 122 ARG A CA 1
ATOM 969 C C . ARG A 1 122 ? 11.341 -7.111 12.815 1.00 73.44 122 ARG A C 1
ATOM 971 O O . ARG A 1 122 ? 10.262 -6.605 13.097 1.00 73.44 122 ARG A O 1
ATOM 978 N N . GLN A 1 123 ? 11.531 -8.430 12.829 1.00 82.38 123 GLN A N 1
ATOM 979 C CA . GLN A 1 123 ? 10.543 -9.363 13.353 1.00 82.38 123 GLN A CA 1
ATOM 980 C C . GLN A 1 123 ? 10.152 -8.967 14.777 1.00 82.38 123 GLN A C 1
ATOM 982 O O . GLN A 1 123 ? 10.988 -8.948 15.681 1.00 82.38 123 GLN A O 1
ATOM 987 N N . ASN A 1 124 ? 8.870 -8.670 14.951 1.00 91.44 124 ASN A N 1
ATOM 988 C CA . ASN A 1 124 ? 8.251 -8.485 16.246 1.00 91.44 124 ASN A CA 1
ATOM 989 C C . ASN A 1 124 ? 7.422 -9.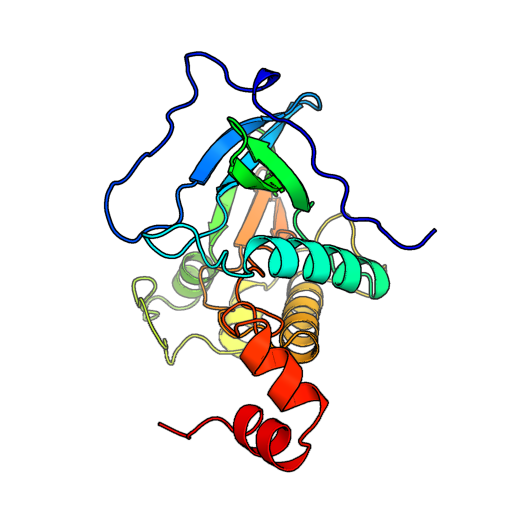743 16.551 1.00 91.44 124 ASN A C 1
ATOM 991 O O . ASN A 1 124 ? 6.439 -9.986 15.853 1.00 91.44 124 ASN A O 1
ATOM 995 N N . PRO A 1 125 ? 7.787 -10.559 17.558 1.00 91.12 125 PRO A N 1
ATOM 996 C CA . PRO A 1 125 ? 7.037 -11.767 17.906 1.00 91.12 125 PRO A CA 1
ATOM 997 C C . PRO A 1 125 ? 5.573 -11.510 18.286 1.00 91.12 125 PRO A C 1
ATOM 999 O O . PRO A 1 125 ? 4.758 -12.422 18.189 1.00 91.12 125 PRO A O 1
ATOM 1002 N N . GLY A 1 126 ? 5.244 -10.290 18.727 1.00 94.38 126 GLY A N 1
ATOM 1003 C CA . GLY A 1 126 ? 3.874 -9.882 19.032 1.00 94.38 126 GLY A CA 1
ATOM 1004 C C . GLY A 1 126 ? 3.051 -9.509 17.798 1.00 94.38 126 GLY A C 1
ATOM 1005 O O . GLY A 1 126 ? 1.843 -9.329 17.913 1.00 94.38 126 GLY A O 1
ATOM 1006 N N . TYR A 1 127 ? 3.672 -9.367 16.621 1.00 96.12 127 TYR A N 1
ATOM 1007 C CA . TYR A 1 127 ? 2.966 -9.043 15.383 1.00 96.12 127 TYR A CA 1
ATOM 1008 C C . TYR A 1 127 ? 2.347 -10.313 14.791 1.00 96.12 127 TYR A C 1
ATOM 1010 O O . TYR A 1 127 ? 2.907 -10.951 13.898 1.00 96.12 127 TYR A O 1
ATOM 1018 N N . THR A 1 128 ? 1.199 -10.711 15.342 1.00 96.31 128 THR A N 1
ATOM 1019 C CA . THR A 1 128 ? 0.449 -11.905 14.932 1.00 96.31 128 THR A CA 1
ATOM 1020 C C . THR A 1 128 ? -0.900 -11.541 14.315 1.00 96.31 128 THR A C 1
ATOM 1022 O O . THR A 1 128 ? -1.390 -10.421 14.464 1.00 96.31 128 THR A O 1
ATOM 1025 N N . VAL A 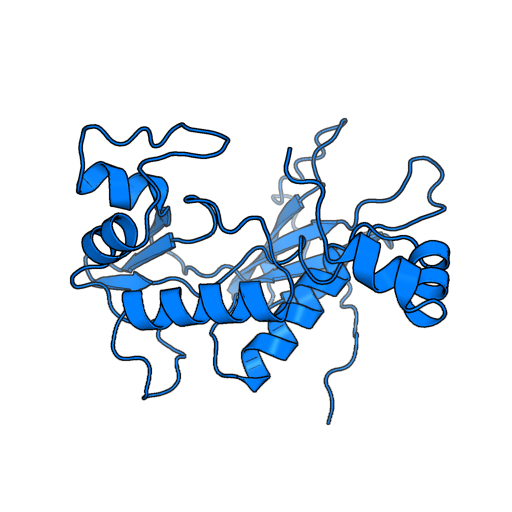1 129 ? -1.532 -12.505 13.641 1.00 97.19 129 VAL A N 1
ATOM 1026 C CA . VAL A 1 129 ? -2.879 -12.333 13.070 1.00 97.19 129 VAL A CA 1
ATOM 1027 C C . VAL A 1 129 ? -3.898 -12.002 14.165 1.00 97.19 129 VAL A C 1
ATOM 1029 O O . VAL A 1 129 ? -4.766 -11.161 13.960 1.00 97.19 129 VAL A O 1
ATOM 1032 N N . GLU A 1 130 ? -3.770 -12.612 15.344 1.00 98.00 130 GLU A N 1
ATOM 1033 C CA . GLU A 1 130 ? -4.634 -12.347 16.497 1.00 98.00 130 GLU A CA 1
ATOM 1034 C C . GLU A 1 130 ? -4.459 -10.919 17.023 1.00 98.00 130 GLU A C 1
ATOM 1036 O O . GLU A 1 130 ? -5.451 -10.261 17.331 1.00 98.00 130 GLU A O 1
ATOM 1041 N N . ALA A 1 131 ? -3.218 -10.423 17.091 1.00 98.00 131 ALA A N 1
ATOM 1042 C CA . ALA A 1 131 ? -2.936 -9.051 17.505 1.00 98.00 131 ALA A CA 1
ATOM 1043 C C . ALA A 1 131 ? -3.529 -8.034 16.518 1.00 98.00 131 ALA A C 1
ATOM 1045 O O . ALA A 1 131 ? -4.152 -7.060 16.937 1.00 98.00 131 ALA A O 1
ATOM 1046 N N . VAL A 1 132 ? -3.403 -8.292 15.211 1.00 98.31 132 VAL A N 1
ATOM 1047 C CA . VAL A 1 132 ? -4.032 -7.466 14.169 1.00 98.31 132 VAL A CA 1
ATOM 1048 C C . VAL A 1 132 ? -5.556 -7.512 14.271 1.00 98.31 132 VAL A C 1
ATOM 1050 O O . VAL A 1 132 ? -6.199 -6.469 14.208 1.00 98.31 132 VAL A O 1
ATOM 1053 N N . GLY A 1 133 ? -6.142 -8.695 14.475 1.00 98.31 133 GLY A N 1
ATOM 1054 C CA . GLY A 1 133 ? -7.586 -8.849 14.656 1.00 98.31 133 GLY A CA 1
ATOM 1055 C C . GLY A 1 133 ? -8.116 -8.056 15.848 1.00 98.31 133 GLY A C 1
ATOM 1056 O O . GLY A 1 133 ? -9.126 -7.372 15.722 1.00 98.31 133 GLY A O 1
ATOM 1057 N N . ALA A 1 134 ? -7.405 -8.080 16.977 1.00 98.25 134 ALA A N 1
ATOM 1058 C CA . ALA A 1 134 ? -7.766 -7.286 18.148 1.00 98.25 134 ALA A CA 1
ATOM 1059 C C . ALA A 1 134 ? -7.595 -5.774 17.910 1.00 98.25 134 ALA A C 1
ATOM 1061 O O . ALA A 1 134 ? -8.438 -4.989 18.331 1.00 98.25 134 ALA A O 1
ATOM 1062 N N . ALA A 1 135 ? -6.534 -5.365 17.207 1.00 98.31 135 ALA A N 1
ATOM 1063 C CA . ALA A 1 135 ? -6.275 -3.968 16.854 1.00 98.31 135 ALA A CA 1
ATOM 1064 C C . ALA A 1 135 ? -7.283 -3.389 15.843 1.00 98.31 135 ALA A C 1
ATOM 1066 O O . ALA A 1 135 ? -7.488 -2.177 15.805 1.00 98.31 135 ALA A O 1
ATOM 1067 N N . LEU A 1 136 ? -7.907 -4.243 15.028 1.00 98.44 136 LEU A N 1
ATOM 1068 C CA . LEU A 1 136 ? -8.913 -3.867 14.032 1.00 98.44 136 LEU A CA 1
ATOM 1069 C C . LEU A 1 136 ? -10.358 -4.108 14.498 1.00 98.44 136 LEU A C 1
ATOM 1071 O O . LEU A 1 136 ? -11.285 -3.943 13.701 1.00 98.44 136 LEU A O 1
ATOM 1075 N N . ASP A 1 137 ? -10.582 -4.460 15.768 1.00 97.69 137 ASP A N 1
ATOM 1076 C CA . ASP A 1 137 ? -11.936 -4.607 16.304 1.00 97.69 137 ASP A CA 1
ATOM 1077 C C . ASP A 1 137 ? -12.712 -3.281 16.205 1.00 97.69 137 ASP A C 1
ATOM 1079 O O . ASP A 1 137 ? -12.230 -2.212 16.580 1.00 97.69 137 ASP A O 1
ATOM 1083 N N . GLY A 1 138 ? -13.920 -3.336 15.640 1.00 96.69 138 GLY A N 1
ATOM 1084 C CA . GLY A 1 138 ? -14.744 -2.152 15.373 1.00 96.69 138 GLY A CA 1
ATOM 1085 C C . GLY A 1 138 ? -14.244 -1.224 14.252 1.00 96.69 138 GLY A C 1
ATOM 1086 O O . GLY A 1 138 ? -14.879 -0.197 13.999 1.00 96.69 138 GLY A O 1
ATOM 1087 N N . VAL A 1 139 ? -13.155 -1.563 13.554 1.00 98.12 139 VAL A N 1
ATOM 1088 C CA . VAL A 1 139 ? -12.653 -0.797 12.403 1.00 98.12 139 VAL A CA 1
ATOM 1089 C C . VAL A 1 139 ? -13.412 -1.195 11.138 1.00 98.12 139 VAL A C 1
ATOM 1091 O O . VAL A 1 139 ? -13.551 -2.374 10.808 1.00 98.12 139 VAL A O 1
ATOM 1094 N N . SER A 1 140 ? -13.899 -0.202 10.395 1.00 97.44 140 SER A N 1
ATOM 1095 C CA . SER A 1 140 ? -14.619 -0.434 9.137 1.00 97.44 140 SER A CA 1
ATOM 1096 C C . SER A 1 140 ? -13.672 -0.804 7.990 1.00 97.44 140 SER A C 1
ATOM 1098 O O . SER A 1 140 ? -12.494 -0.435 7.991 1.00 97.44 140 SER A O 1
ATOM 1100 N N . ALA A 1 141 ? -14.196 -1.496 6.978 1.00 95.75 141 ALA A N 1
ATOM 1101 C CA . ALA A 1 141 ? -13.477 -1.701 5.725 1.00 95.75 141 ALA A CA 1
ATOM 1102 C C . ALA A 1 141 ? -13.176 -0.351 5.027 1.00 95.75 141 ALA A C 1
ATOM 1104 O O . ALA A 1 141 ? -13.884 0.638 5.262 1.00 95.75 141 ALA A O 1
ATOM 1105 N N . PRO A 1 142 ? -12.155 -0.287 4.153 1.00 93.12 142 PRO A N 1
ATOM 1106 C CA . PRO A 1 142 ? -11.933 0.864 3.282 1.00 93.12 142 PRO A CA 1
ATOM 1107 C C . PRO A 1 142 ? -13.186 1.191 2.451 1.00 93.12 142 PRO A C 1
ATOM 1109 O O . PRO A 1 142 ? -13.901 0.292 2.010 1.00 93.12 142 PRO A O 1
ATOM 1112 N N . ALA A 1 143 ? -13.435 2.477 2.187 1.00 78.88 143 ALA A N 1
ATOM 1113 C CA . ALA A 1 143 ? -14.670 2.942 1.541 1.00 78.88 143 ALA A CA 1
ATOM 1114 C C . ALA A 1 143 ? -14.925 2.363 0.131 1.00 78.88 143 ALA A C 1
ATOM 1116 O O . ALA A 1 143 ? -16.069 2.317 -0.316 1.00 78.88 143 ALA A O 1
ATOM 1117 N N . GLU A 1 144 ? -13.871 1.941 -0.568 1.00 75.50 144 GLU A N 1
ATOM 1118 C CA . GLU A 1 144 ? -13.900 1.451 -1.953 1.00 75.50 144 GLU A CA 1
ATOM 1119 C C . GLU A 1 144 ? -13.634 -0.069 -2.023 1.00 75.50 144 GLU A C 1
ATOM 1121 O O . GLU A 1 144 ? -12.871 -0.530 -2.867 1.00 75.50 144 GLU A O 1
ATOM 1126 N N . CYS A 1 145 ? -14.227 -0.854 -1.116 1.00 78.38 145 CYS A N 1
ATOM 1127 C CA . CYS A 1 145 ? -14.110 -2.320 -1.120 1.00 78.38 145 CYS A CA 1
ATOM 1128 C C . CYS A 1 145 ? -15.246 -3.033 -1.858 1.00 78.38 145 CYS A C 1
ATOM 1130 O O . CYS A 1 145 ? -16.359 -2.517 -1.990 1.00 78.38 145 CYS A O 1
ATOM 1132 N N . ASP A 1 146 ? -14.971 -4.275 -2.263 1.00 78.19 146 ASP A N 1
ATOM 1133 C CA . ASP A 1 146 ? -16.008 -5.235 -2.644 1.00 78.19 146 ASP A CA 1
ATOM 1134 C C . ASP A 1 146 ? -17.004 -5.447 -1.479 1.00 78.19 146 ASP A C 1
ATOM 1136 O O . ASP A 1 146 ? -16.569 -5.547 -0.329 1.00 78.19 146 ASP A O 1
ATOM 1140 N N . PRO A 1 147 ? -18.325 -5.550 -1.737 1.00 76.56 147 PRO A N 1
ATOM 1141 C CA . PRO A 1 147 ? -19.333 -5.800 -0.703 1.00 76.56 147 PRO A CA 1
ATOM 1142 C C . PRO A 1 147 ? -19.109 -7.046 0.164 1.00 76.56 147 PRO A C 1
ATOM 1144 O O . PRO A 1 147 ? -19.700 -7.132 1.237 1.00 76.56 147 PRO A O 1
ATOM 1147 N N . ALA A 1 148 ? -18.314 -8.019 -0.294 1.00 82.06 148 ALA A N 1
ATOM 1148 C CA . ALA A 1 148 ? -17.941 -9.192 0.495 1.00 82.06 148 ALA A CA 1
ATOM 1149 C C . ALA A 1 148 ? -16.948 -8.885 1.636 1.00 82.06 148 ALA A C 1
ATOM 1151 O O . ALA A 1 148 ? -16.740 -9.737 2.495 1.00 82.06 148 ALA A O 1
ATOM 1152 N N . ILE A 1 149 ? -16.324 -7.702 1.640 1.00 87.62 149 ILE A N 1
ATOM 1153 C CA . ILE A 1 149 ? -15.397 -7.244 2.679 1.00 87.62 149 ILE A CA 1
ATOM 1154 C C . ILE A 1 149 ? -16.191 -6.446 3.718 1.00 87.62 149 ILE A C 1
ATOM 1156 O O . ILE A 1 149 ? -16.565 -5.296 3.478 1.00 87.62 149 ILE A O 1
ATOM 1160 N N . GLU A 1 150 ? -16.476 -7.053 4.871 1.00 88.94 150 GLU A N 1
ATOM 1161 C CA . GLU A 1 150 ? -17.425 -6.485 5.836 1.00 88.94 150 G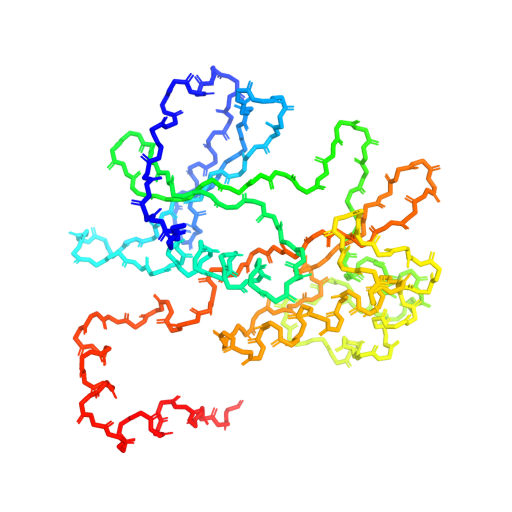LU A CA 1
ATOM 1162 C C . GLU A 1 150 ? -16.762 -5.501 6.810 1.00 88.94 150 GLU A C 1
ATOM 1164 O O . GLU A 1 150 ? -17.391 -4.541 7.262 1.00 88.94 150 GLU A O 1
ATOM 1169 N N . ASN A 1 151 ? -15.490 -5.721 7.147 1.00 95.81 151 ASN A N 1
ATOM 1170 C CA . ASN A 1 151 ? -14.770 -4.942 8.155 1.00 95.81 151 ASN A CA 1
ATOM 1171 C C . ASN A 1 151 ? -13.274 -4.770 7.822 1.00 95.81 151 ASN A C 1
ATOM 1173 O O . ASN A 1 151 ? -12.766 -5.271 6.816 1.00 95.81 151 ASN A O 1
ATOM 1177 N N . GLY A 1 152 ? -12.561 -4.025 8.671 1.00 97.12 152 GLY A N 1
ATOM 1178 C CA . GLY A 1 152 ? -11.133 -3.766 8.503 1.00 97.12 152 GLY A CA 1
ATOM 1179 C C . GLY A 1 152 ? -10.282 -5.039 8.519 1.00 97.12 152 GLY A C 1
ATOM 1180 O O . GLY A 1 152 ? -9.340 -5.147 7.742 1.00 97.12 152 GLY A O 1
ATOM 1181 N N . PHE A 1 153 ? -10.616 -6.033 9.342 1.00 97.69 153 PHE A N 1
ATOM 1182 C CA . PHE A 1 153 ? -9.859 -7.284 9.389 1.00 97.69 153 PHE A CA 1
ATOM 1183 C C . PHE A 1 153 ? -10.021 -8.114 8.106 1.00 97.69 153 PHE A C 1
ATOM 1185 O O . PHE A 1 153 ? -9.027 -8.628 7.592 1.00 97.69 153 PHE A O 1
ATOM 1192 N N . ASP A 1 154 ? -11.225 -8.172 7.528 1.00 95.44 154 ASP A N 1
ATOM 1193 C CA . ASP A 1 154 ? -11.456 -8.835 6.234 1.00 95.44 154 ASP A CA 1
ATOM 1194 C C . ASP A 1 154 ? -10.638 -8.176 5.115 1.00 95.44 154 ASP A C 1
ATOM 1196 O O . ASP A 1 154 ? -10.009 -8.857 4.300 1.00 95.44 154 ASP A O 1
ATOM 1200 N N . ALA A 1 155 ? -10.594 -6.839 5.102 1.00 96.44 155 ALA A N 1
ATOM 1201 C CA . ALA A 1 155 ? -9.799 -6.084 4.138 1.00 96.44 155 ALA A CA 1
ATOM 1202 C C . ALA A 1 155 ? -8.300 -6.373 4.308 1.00 96.44 155 ALA A C 1
ATOM 1204 O O . ALA A 1 155 ? -7.604 -6.649 3.330 1.00 96.44 155 ALA A O 1
ATOM 1205 N N . TRP A 1 156 ? -7.811 -6.383 5.553 1.00 97.69 156 TRP A N 1
ATOM 1206 C CA . TRP A 1 156 ? -6.421 -6.712 5.866 1.00 97.69 156 TRP A CA 1
ATOM 1207 C C . TRP A 1 156 ? -6.058 -8.149 5.465 1.00 97.69 156 TRP A C 1
ATOM 1209 O O . TRP A 1 156 ? -4.986 -8.378 4.904 1.00 97.69 156 TRP A O 1
ATOM 1219 N N . ALA A 1 157 ? -6.958 -9.119 5.656 1.00 96.25 157 ALA A N 1
ATOM 1220 C CA . ALA A 1 157 ? -6.763 -10.480 5.156 1.00 96.25 157 ALA A CA 1
ATOM 1221 C C . ALA A 1 157 ? -6.630 -10.507 3.621 1.00 96.25 157 ALA A C 1
ATOM 1223 O O . ALA A 1 157 ? -5.785 -11.228 3.082 1.00 96.25 157 ALA A O 1
ATOM 1224 N N . GLY A 1 158 ? -7.388 -9.661 2.915 1.00 95.06 158 GLY A N 1
ATOM 1225 C CA . GLY A 1 158 ? -7.207 -9.399 1.486 1.00 95.06 158 GLY A CA 1
ATOM 1226 C C . GLY A 1 158 ? -5.808 -8.876 1.135 1.00 95.06 158 GLY A C 1
ATOM 1227 O O . GLY A 1 158 ? -5.243 -9.278 0.117 1.00 95.06 158 GLY A O 1
ATOM 1228 N N . TYR A 1 159 ? -5.203 -8.046 1.991 1.00 96.44 159 TYR A N 1
ATOM 1229 C CA . TYR A 1 159 ? -3.838 -7.539 1.788 1.00 96.44 159 TYR A CA 1
ATOM 1230 C C . TYR A 1 159 ? -2.810 -8.664 1.902 1.00 96.44 159 TYR A C 1
ATOM 1232 O O . TYR A 1 159 ? -1.925 -8.770 1.058 1.00 96.44 159 TYR A O 1
ATOM 1240 N N . VAL A 1 160 ? -2.966 -9.556 2.885 1.00 96.44 160 VAL A N 1
ATOM 1241 C CA . VAL A 1 160 ? -2.087 -10.725 3.050 1.00 96.44 160 VAL A CA 1
ATOM 1242 C C . VAL A 1 160 ? -2.219 -11.701 1.876 1.00 96.44 160 VAL A C 1
ATOM 1244 O O . VAL A 1 160 ? -1.218 -12.242 1.406 1.00 96.44 160 VAL A O 1
ATOM 1247 N N . LEU A 1 161 ? -3.436 -11.911 1.363 1.00 95.81 161 LEU A N 1
ATOM 1248 C CA . LEU A 1 161 ? -3.663 -12.715 0.157 1.00 95.81 161 LEU A CA 1
ATOM 1249 C C . LEU A 1 161 ? -2.980 -12.102 -1.071 1.00 95.81 161 LEU A C 1
ATOM 1251 O O . LEU A 1 161 ? -2.342 -12.827 -1.838 1.00 95.81 161 LEU A O 1
ATOM 1255 N N . LEU A 1 162 ? -3.082 -10.780 -1.239 1.00 96.50 162 LEU A N 1
ATOM 1256 C CA . LEU A 1 162 ? -2.380 -10.057 -2.294 1.00 96.50 162 LEU A CA 1
ATOM 1257 C C . LEU A 1 162 ? -0.865 -10.238 -2.158 1.00 96.50 162 LEU A C 1
ATOM 1259 O O . LEU A 1 162 ? -0.226 -10.637 -3.129 1.00 96.50 162 LEU A O 1
ATOM 1263 N N . ASP A 1 163 ? -0.304 -10.024 -0.965 1.00 96.19 163 ASP A N 1
ATOM 1264 C CA . ASP A 1 163 ? 1.130 -10.178 -0.697 1.00 96.19 163 ASP A CA 1
ATOM 1265 C C . ASP A 1 163 ? 1.616 -11.599 -1.026 1.00 96.19 163 ASP A C 1
ATOM 1267 O O . ASP A 1 163 ? 2.636 -11.766 -1.695 1.00 96.19 163 ASP A O 1
ATOM 1271 N N . ALA A 1 164 ? 0.855 -12.631 -0.650 1.00 94.88 164 ALA A N 1
ATOM 1272 C CA . ALA A 1 164 ? 1.169 -14.014 -1.003 1.00 94.88 164 ALA A CA 1
ATOM 1273 C C . ALA A 1 164 ? 1.149 -14.252 -2.523 1.00 94.88 164 ALA A C 1
ATOM 1275 O O . ALA A 1 164 ? 2.013 -14.954 -3.051 1.00 94.88 164 ALA A O 1
ATOM 1276 N N . TRP A 1 165 ? 0.190 -13.657 -3.239 1.00 96.06 165 TRP A N 1
ATOM 1277 C CA . TRP A 1 165 ? 0.063 -13.807 -4.688 1.00 96.06 165 TRP A CA 1
ATOM 1278 C C . TRP A 1 165 ? 1.213 -13.143 -5.453 1.00 96.06 165 TRP A C 1
ATOM 1280 O O . TRP A 1 165 ? 1.726 -13.715 -6.417 1.00 96.06 165 TRP A O 1
ATOM 1290 N N . VAL A 1 166 ? 1.648 -11.961 -5.011 1.00 95.06 166 VAL A N 1
ATOM 1291 C CA . VAL A 1 166 ? 2.693 -11.172 -5.686 1.00 95.06 166 VAL A CA 1
ATOM 1292 C C . VAL A 1 166 ? 4.091 -11.394 -5.107 1.00 95.06 166 VAL A C 1
ATOM 1294 O O . VAL A 1 166 ? 5.039 -10.721 -5.513 1.00 95.06 166 VAL A O 1
ATOM 1297 N N . ALA A 1 167 ? 4.233 -12.326 -4.161 1.00 92.88 167 ALA A N 1
ATOM 1298 C CA . ALA A 1 167 ? 5.452 -12.545 -3.384 1.00 92.88 167 ALA A CA 1
ATOM 1299 C C . ALA A 1 167 ? 5.970 -11.260 -2.696 1.00 92.88 167 ALA A C 1
ATOM 1301 O O . ALA A 1 167 ? 7.175 -10.999 -2.670 1.00 92.88 167 ALA A O 1
ATOM 1302 N N . GLY A 1 168 ? 5.058 -10.450 -2.149 1.00 92.25 168 GLY A N 1
ATOM 1303 C CA . GLY A 1 168 ? 5.364 -9.328 -1.262 1.00 92.25 168 GLY A CA 1
ATOM 1304 C C . GLY A 1 168 ? 5.815 -9.841 0.107 1.00 92.25 168 GLY A C 1
ATOM 1305 O O . GLY A 1 168 ? 5.208 -10.752 0.666 1.00 92.25 168 GLY A O 1
ATOM 1306 N N . ARG A 1 169 ? 6.920 -9.303 0.639 1.00 85.81 169 ARG A N 1
ATOM 1307 C CA . ARG A 1 169 ? 7.595 -9.878 1.826 1.00 85.81 169 ARG A CA 1
ATOM 1308 C C . ARG A 1 169 ? 7.796 -8.921 2.997 1.00 85.81 169 ARG A C 1
ATOM 1310 O O . ARG A 1 169 ? 8.369 -9.323 4.001 1.00 85.81 169 ARG A O 1
ATOM 1317 N N . ASP A 1 170 ? 7.344 -7.680 2.877 1.00 89.94 170 ASP A N 1
ATOM 1318 C CA . ASP A 1 170 ? 7.599 -6.619 3.864 1.00 89.94 170 ASP A CA 1
ATOM 1319 C C . ASP A 1 170 ? 6.291 -6.012 4.387 1.00 89.94 170 ASP A C 1
ATOM 1321 O O . ASP A 1 170 ? 6.168 -4.805 4.561 1.00 89.94 170 ASP A O 1
ATOM 1325 N N . ARG A 1 171 ? 5.268 -6.839 4.635 1.00 92.69 171 ARG A N 1
ATOM 1326 C CA . ARG A 1 171 ? 4.047 -6.403 5.337 1.00 92.69 171 ARG A CA 1
ATOM 1327 C C . ARG A 1 171 ? 4.301 -6.321 6.841 1.00 92.69 171 ARG A C 1
ATOM 1329 O O . ARG A 1 171 ? 3.682 -7.036 7.627 1.00 92.69 171 ARG A O 1
ATOM 1336 N N . HIS A 1 172 ? 5.251 -5.488 7.251 1.00 93.25 172 HIS A N 1
ATOM 1337 C CA . HIS A 1 172 ? 5.493 -5.229 8.666 1.00 93.25 172 HIS A CA 1
ATOM 1338 C C . HIS A 1 172 ? 4.383 -4.354 9.260 1.00 93.25 172 HIS A C 1
ATOM 1340 O O . HIS A 1 172 ? 3.560 -3.774 8.553 1.00 93.25 172 HIS A O 1
ATOM 1346 N N . HIS A 1 173 ? 4.372 -4.265 10.585 1.00 94.69 173 HIS A N 1
ATOM 1347 C CA . HIS A 1 173 ? 3.385 -3.534 11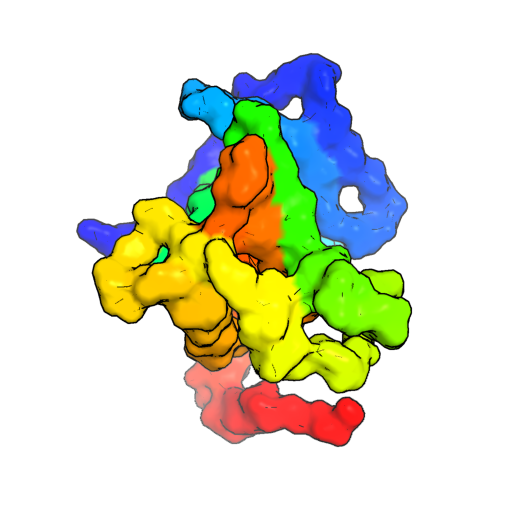.382 1.00 94.69 173 HIS A CA 1
ATOM 1348 C C . HIS A 1 173 ? 3.233 -2.031 11.082 1.00 94.69 173 HIS A C 1
ATOM 1350 O O . HIS A 1 173 ? 2.261 -1.442 11.530 1.00 94.69 173 HIS A O 1
ATOM 1356 N N . GLU A 1 174 ? 4.118 -1.404 10.304 1.00 94.38 174 GLU A N 1
ATOM 1357 C CA . GLU A 1 174 ? 3.961 0.003 9.875 1.00 94.38 174 GLU A CA 1
ATOM 1358 C C . GLU A 1 174 ? 3.435 0.117 8.429 1.00 94.38 174 GLU A C 1
ATOM 1360 O O . GLU A 1 174 ? 2.919 1.164 8.023 1.00 94.38 174 GLU A O 1
ATOM 1365 N N . ASN A 1 175 ? 3.478 -0.985 7.668 1.00 95.06 175 ASN A N 1
ATOM 1366 C CA . ASN A 1 175 ? 2.996 -1.091 6.286 1.00 95.06 175 ASN A CA 1
ATOM 1367 C C . ASN A 1 175 ? 1.497 -1.409 6.201 1.00 95.06 175 ASN A C 1
ATOM 1369 O O . ASN A 1 175 ? 1.027 -2.068 5.274 1.00 95.06 175 ASN A O 1
ATOM 1373 N N . TRP A 1 176 ? 0.734 -0.945 7.182 1.00 97.12 176 TRP A N 1
ATOM 1374 C CA . TRP A 1 176 ? -0.713 -0.786 7.140 1.00 97.12 176 TRP A CA 1
ATOM 1375 C C . TRP A 1 176 ? -1.115 0.200 8.238 1.00 97.12 176 TRP A C 1
ATOM 1377 O O . TRP A 1 176 ? -0.374 0.420 9.201 1.00 97.12 176 TRP A O 1
ATOM 1387 N N . ALA A 1 177 ? -2.282 0.814 8.080 1.00 97.69 177 ALA A N 1
ATOM 1388 C CA . ALA A 1 177 ? -2.745 1.852 8.983 1.00 97.69 177 ALA A CA 1
ATOM 1389 C C . ALA A 1 177 ? -4.270 1.963 8.982 1.00 97.69 177 ALA A C 1
ATOM 1391 O O . ALA A 1 177 ? -4.946 1.499 8.061 1.00 97.69 177 ALA A O 1
ATOM 1392 N N . VAL A 1 178 ? -4.797 2.627 10.004 1.00 98.00 178 VAL A N 1
ATOM 1393 C CA . VAL A 1 178 ? -6.192 3.059 10.099 1.00 98.00 178 VAL A CA 1
ATOM 1394 C C . VAL A 1 178 ? -6.269 4.560 9.862 1.00 98.00 178 VAL A C 1
ATOM 1396 O O . VAL A 1 178 ? -5.418 5.324 10.314 1.00 98.00 178 VAL A O 1
ATOM 1399 N N . ILE A 1 179 ? -7.306 4.969 9.143 1.00 97.50 179 ILE A N 1
ATOM 1400 C CA . ILE A 1 179 ? -7.700 6.359 8.962 1.00 97.50 179 ILE A CA 1
ATOM 1401 C C . ILE A 1 179 ? -8.712 6.696 10.055 1.00 97.50 179 ILE A C 1
ATOM 1403 O O . ILE A 1 179 ? -9.761 6.053 10.146 1.00 97.50 179 ILE A O 1
ATOM 1407 N N . ASP A 1 180 ? -8.400 7.708 10.861 1.00 96.62 180 ASP A N 1
ATOM 1408 C CA . ASP A 1 180 ? -9.331 8.323 11.804 1.00 96.62 180 ASP A CA 1
ATOM 1409 C C . ASP A 1 180 ? -9.928 9.607 11.205 1.00 96.62 180 ASP A C 1
ATOM 1411 O O . ASP A 1 180 ? -9.254 10.633 11.056 1.00 96.62 180 ASP A O 1
ATOM 1415 N N . ASP A 1 181 ? -11.226 9.554 10.897 1.00 95.56 181 ASP A N 1
ATOM 1416 C CA . ASP A 1 181 ? -12.050 10.714 10.559 1.00 95.56 181 ASP A CA 1
ATOM 1417 C C . ASP A 1 181 ? -12.995 11.059 11.721 1.00 95.56 181 ASP A C 1
ATOM 1419 O O . ASP A 1 181 ? -14.186 10.713 11.743 1.00 95.56 181 ASP A O 1
ATOM 1423 N N . ARG A 1 182 ? -12.460 11.804 12.696 1.00 94.50 182 ARG A N 1
ATOM 1424 C CA . ARG A 1 182 ? -13.205 12.345 13.850 1.00 94.50 182 ARG A CA 1
ATOM 1425 C C . ARG A 1 182 ? -13.880 11.244 14.679 1.00 94.50 182 ARG A C 1
ATOM 1427 O O . ARG A 1 182 ? -15.061 11.356 15.021 1.00 94.50 182 ARG A O 1
ATOM 1434 N N . GLY A 1 183 ? -13.134 10.191 14.982 1.00 93.81 183 GLY A N 1
ATOM 1435 C CA . GLY A 1 183 ? -13.556 9.008 15.724 1.00 93.81 183 GLY A CA 1
ATOM 1436 C C . GLY A 1 183 ? -14.194 7.917 14.863 1.00 93.81 183 GLY A C 1
ATOM 1437 O O . GLY A 1 183 ? -14.602 6.891 15.404 1.00 93.81 183 GLY A O 1
ATOM 1438 N N . ARG A 1 184 ? -14.319 8.113 13.542 1.00 95.31 184 ARG A N 1
ATOM 1439 C CA . ARG A 1 184 ? -14.709 7.041 12.616 1.00 95.31 184 ARG A CA 1
ATOM 1440 C C . ARG A 1 184 ? -13.451 6.385 12.074 1.00 95.31 184 ARG A C 1
ATOM 1442 O O . ARG A 1 184 ? -12.715 7.018 11.324 1.00 95.31 184 ARG A O 1
ATOM 1449 N N . LEU A 1 185 ? -13.247 5.128 12.453 1.00 97.19 185 LEU A N 1
ATOM 1450 C CA . LEU A 1 185 ? -12.080 4.345 12.074 1.00 97.19 185 LEU A CA 1
ATOM 1451 C C . LEU A 1 185 ? -12.391 3.464 10.863 1.00 97.19 185 LEU A C 1
ATOM 1453 O O . LEU A 1 185 ? -13.330 2.662 10.887 1.00 97.19 185 LEU A O 1
ATOM 1457 N N . SER A 1 186 ? -11.567 3.575 9.829 1.00 97.44 186 SER A N 1
ATOM 1458 C CA . SER A 1 186 ? -11.564 2.659 8.686 1.00 97.44 186 SER A CA 1
ATOM 1459 C C . SER A 1 186 ? -10.142 2.259 8.337 1.00 97.44 186 SER A C 1
ATOM 1461 O O . SER A 1 186 ? -9.244 3.097 8.401 1.00 97.44 186 SER A O 1
ATOM 1463 N N . LEU A 1 187 ? -9.922 1.013 7.926 1.00 97.94 187 LEU A N 1
ATOM 1464 C CA . LEU A 1 187 ? -8.609 0.607 7.431 1.00 97.94 187 LEU A CA 1
ATOM 1465 C C . LEU A 1 187 ? -8.240 1.443 6.192 1.00 97.94 187 LEU A C 1
ATOM 1467 O O . LEU A 1 187 ? -9.079 1.685 5.320 1.00 97.94 187 LEU A O 1
ATOM 1471 N N . ALA A 1 188 ? -6.990 1.892 6.109 1.00 96.94 188 ALA A N 1
ATOM 1472 C CA . ALA A 1 188 ? -6.473 2.544 4.914 1.00 96.94 188 ALA A CA 1
ATOM 1473 C C . ALA A 1 188 ? -6.343 1.525 3.763 1.00 96.94 188 ALA A C 1
ATOM 1475 O O . ALA A 1 188 ? -6.004 0.365 4.023 1.00 96.94 188 ALA A O 1
ATOM 1476 N N . PRO A 1 189 ? -6.550 1.927 2.492 1.00 96.19 189 PRO A N 1
ATOM 1477 C CA . PRO A 1 189 ? -6.115 1.144 1.335 1.00 96.19 189 PRO A CA 1
ATOM 1478 C C . PRO A 1 189 ? -4.665 0.668 1.485 1.00 96.19 189 PRO A C 1
ATOM 1480 O O . PRO A 1 189 ? -3.837 1.391 2.037 1.00 96.19 189 PRO A O 1
ATOM 1483 N N . SER A 1 190 ? -4.347 -0.529 0.988 1.00 96.38 190 SER A N 1
ATOM 1484 C CA . SER A 1 190 ? -2.992 -1.081 1.091 1.00 96.38 190 SER A CA 1
ATOM 1485 C C . SER A 1 190 ? -1.972 -0.233 0.323 1.00 96.38 190 SER A C 1
ATOM 1487 O O . SER A 1 190 ? -2.298 0.395 -0.684 1.00 96.38 190 SER A O 1
ATOM 1489 N N . TYR A 1 191 ? -0.731 -0.179 0.794 1.00 95.94 191 TYR A N 1
ATOM 1490 C CA . TYR A 1 191 ? 0.321 0.632 0.186 1.00 95.94 191 TYR A CA 1
ATOM 1491 C C . TYR A 1 191 ? 1.699 -0.024 0.331 1.00 95.94 191 TYR A C 1
ATOM 1493 O O . TYR A 1 191 ? 1.859 -1.027 1.033 1.00 95.94 191 TYR A O 1
ATOM 1501 N N . ASP A 1 192 ? 2.678 0.576 -0.355 1.00 93.69 192 ASP A N 1
ATOM 1502 C CA . ASP A 1 192 ? 4.108 0.236 -0.344 1.00 93.69 192 ASP A CA 1
ATOM 1503 C C . ASP A 1 192 ? 4.443 -1.192 -0.804 1.00 93.69 192 ASP A C 1
ATOM 1505 O O . ASP A 1 192 ? 5.091 -1.980 -0.121 1.00 93.69 192 ASP A O 1
ATOM 1509 N N . HIS A 1 193 ? 4.013 -1.523 -2.023 1.00 95.38 193 HIS A N 1
ATOM 1510 C CA . HIS A 1 193 ? 4.205 -2.848 -2.628 1.00 95.38 193 HIS A CA 1
ATOM 1511 C C . HIS A 1 193 ? 5.465 -2.962 -3.507 1.00 95.38 193 HIS A C 1
ATOM 1513 O O . HIS A 1 193 ? 5.599 -3.894 -4.301 1.00 95.38 193 HIS A O 1
ATOM 1519 N N . GLY A 1 194 ? 6.405 -2.017 -3.400 1.00 92.00 194 GLY A N 1
ATOM 1520 C CA . GLY A 1 194 ? 7.603 -1.970 -4.251 1.00 92.00 194 GLY A CA 1
ATOM 1521 C C . GLY A 1 194 ? 8.603 -3.114 -4.028 1.00 92.00 194 GLY A C 1
ATOM 1522 O O . GLY A 1 194 ? 9.599 -3.214 -4.732 1.00 92.00 194 GLY A O 1
ATOM 1523 N N . ASN A 1 195 ? 8.356 -3.980 -3.052 1.00 91.00 195 ASN A N 1
ATOM 1524 C CA . ASN A 1 195 ? 9.185 -5.125 -2.674 1.00 91.00 195 ASN A CA 1
ATOM 1525 C C . ASN A 1 195 ? 8.714 -6.469 -3.274 1.00 91.00 195 ASN A C 1
ATOM 1527 O O . ASN A 1 195 ? 9.200 -7.530 -2.870 1.00 91.00 195 ASN A O 1
ATOM 1531 N N . ALA A 1 196 ? 7.729 -6.432 -4.168 1.00 93.56 196 ALA A N 1
ATOM 1532 C CA . ALA A 1 196 ? 7.066 -7.603 -4.722 1.00 93.56 196 ALA A CA 1
ATOM 1533 C C . ALA A 1 196 ? 7.711 -8.082 -6.033 1.00 93.56 196 ALA A C 1
ATOM 1535 O O . ALA A 1 196 ? 8.632 -7.461 -6.566 1.00 93.56 196 ALA A O 1
ATOM 1536 N N . LEU A 1 197 ? 7.209 -9.199 -6.567 1.00 92.31 197 LEU A N 1
ATOM 1537 C CA . LEU A 1 197 ? 7.439 -9.664 -7.943 1.00 92.31 197 LEU A CA 1
ATOM 1538 C C . LEU A 1 197 ? 8.918 -9.853 -8.332 1.00 92.31 197 LEU A C 1
ATOM 1540 O O . LEU A 1 197 ? 9.257 -9.853 -9.512 1.00 92.31 197 LEU A O 1
ATOM 1544 N N . GLY A 1 198 ? 9.811 -10.027 -7.354 1.00 89.06 198 GLY A N 1
ATOM 1545 C CA . GLY A 1 198 ? 11.246 -10.135 -7.614 1.00 89.06 198 GLY A CA 1
ATOM 1546 C C . GLY A 1 198 ? 11.866 -8.836 -8.141 1.00 89.06 198 GLY A C 1
ATOM 1547 O O . GLY A 1 198 ? 12.811 -8.898 -8.918 1.00 89.06 198 GLY A O 1
ATOM 1548 N N . PHE A 1 199 ? 11.371 -7.669 -7.712 1.00 88.88 199 PHE A N 1
ATOM 1549 C CA . PHE A 1 199 ? 11.828 -6.329 -8.130 1.00 88.88 199 PHE A CA 1
ATOM 1550 C C . PHE A 1 199 ? 13.358 -6.116 -8.148 1.00 88.88 199 PHE A C 1
ATOM 1552 O O . PHE A 1 199 ? 13.866 -5.228 -8.831 1.00 88.88 199 PHE A O 1
ATOM 1559 N N . GLN A 1 200 ? 14.094 -6.884 -7.347 1.00 86.06 200 GLN A N 1
ATOM 1560 C CA . GLN A 1 200 ? 15.546 -6.812 -7.180 1.00 86.06 200 GLN A CA 1
ATOM 1561 C C . GLN A 1 200 ? 16.333 -7.615 -8.231 1.00 86.06 200 GLN A C 1
ATOM 1563 O O . GLN A 1 200 ? 17.551 -7.462 -8.327 1.00 86.06 200 GLN A O 1
ATOM 1568 N N . GLU A 1 201 ? 15.670 -8.506 -8.970 1.00 86.94 201 GLU A N 1
ATOM 1569 C CA . GLU A 1 201 ? 16.318 -9.385 -9.939 1.00 86.94 201 GLU A CA 1
ATOM 1570 C C . GLU A 1 201 ? 16.628 -8.614 -11.229 1.00 86.94 201 GLU A C 1
ATOM 1572 O O . GLU A 1 201 ? 15.782 -7.904 -11.771 1.00 86.94 201 GLU A O 1
ATOM 1577 N N . SER A 1 202 ? 17.847 -8.765 -11.749 1.00 84.69 202 SER A N 1
ATOM 1578 C CA . SER A 1 202 ? 18.233 -8.159 -13.027 1.00 84.69 202 SER A CA 1
ATOM 1579 C C . SER A 1 202 ? 17.541 -8.841 -14.208 1.00 84.69 202 SER A C 1
ATOM 1581 O O . SER A 1 202 ? 17.155 -10.009 -14.123 1.00 84.69 202 SER A O 1
ATOM 1583 N N . GLU A 1 203 ? 17.471 -8.169 -15.361 1.00 85.12 203 GLU A N 1
ATOM 1584 C CA . GLU A 1 203 ? 16.913 -8.766 -16.586 1.00 85.12 203 GLU A CA 1
ATOM 1585 C C . GLU A 1 203 ? 17.601 -10.088 -16.960 1.00 85.12 203 GLU A C 1
ATOM 1587 O O . GLU A 1 203 ? 16.941 -11.062 -17.319 1.00 85.12 203 GLU A O 1
ATOM 1592 N N . ALA A 1 204 ? 18.928 -10.164 -16.811 1.00 87.94 204 ALA A N 1
ATOM 1593 C CA . ALA A 1 204 ? 19.688 -11.385 -17.071 1.00 87.94 204 ALA A CA 1
ATOM 1594 C C . ALA A 1 204 ? 19.297 -12.525 -16.115 1.00 87.94 204 ALA A C 1
ATOM 1596 O O . ALA A 1 204 ? 19.191 -13.684 -16.525 1.00 87.94 204 ALA A O 1
ATOM 1597 N N . LYS A 1 205 ? 19.061 -12.203 -14.838 1.00 88.25 205 LYS A N 1
ATOM 1598 C CA . LYS A 1 205 ? 18.622 -13.178 -13.841 1.00 88.25 205 LYS A CA 1
ATOM 1599 C C . LYS A 1 205 ? 17.180 -13.615 -14.099 1.00 88.25 205 LYS A C 1
ATOM 1601 O O . LYS A 1 205 ? 16.923 -14.813 -14.072 1.00 88.25 205 LYS A O 1
ATOM 1606 N N . ALA A 1 206 ? 16.278 -12.697 -14.439 1.00 89.12 206 ALA A N 1
ATOM 1607 C CA . ALA A 1 206 ? 14.910 -13.016 -14.845 1.00 89.12 206 ALA A CA 1
ATOM 1608 C C . ALA A 1 206 ? 14.870 -13.913 -16.099 1.00 89.12 206 ALA A C 1
ATOM 1610 O O . ALA A 1 206 ? 14.144 -14.909 -16.131 1.00 89.12 206 ALA A O 1
ATOM 1611 N N . ALA A 1 207 ? 15.706 -13.634 -17.106 1.00 91.25 207 ALA A N 1
ATOM 1612 C CA . ALA A 1 207 ? 15.848 -14.476 -18.294 1.00 91.25 207 ALA A CA 1
ATOM 1613 C C . ALA A 1 207 ? 16.331 -15.894 -17.939 1.00 91.25 207 ALA A C 1
ATOM 1615 O O . ALA A 1 207 ? 15.779 -16.878 -18.431 1.00 91.25 207 ALA A O 1
ATOM 1616 N N . LEU A 1 208 ? 17.298 -16.020 -17.024 1.00 93.19 208 LEU A N 1
ATOM 1617 C CA . LEU A 1 208 ? 17.727 -17.322 -16.514 1.00 93.19 208 LEU A CA 1
ATOM 1618 C C . LEU A 1 208 ? 16.571 -18.053 -15.816 1.00 93.19 208 LEU A C 1
ATOM 1620 O O . LEU A 1 208 ? 16.257 -19.175 -16.198 1.00 93.19 208 LEU A O 1
ATOM 1624 N N . LEU A 1 209 ? 15.915 -17.411 -14.844 1.00 92.38 209 LEU A N 1
ATOM 1625 C CA . LEU A 1 209 ? 14.822 -18.014 -14.069 1.00 92.38 209 LEU A CA 1
ATOM 1626 C C . LEU A 1 209 ? 13.649 -18.454 -14.958 1.00 92.38 209 LEU A C 1
ATOM 1628 O O . LEU A 1 209 ? 13.055 -19.497 -14.715 1.00 92.38 209 LEU A O 1
ATOM 1632 N N . SER A 1 210 ? 13.335 -17.699 -16.014 1.00 92.44 210 SER A N 1
ATOM 1633 C CA . SER A 1 210 ? 12.264 -18.062 -16.954 1.00 92.44 210 SER A CA 1
ATOM 1634 C C . SER A 1 210 ? 12.603 -19.251 -17.864 1.00 92.44 210 SER A C 1
ATOM 1636 O O . SER A 1 210 ? 11.694 -19.902 -18.375 1.00 92.44 210 SER A O 1
ATOM 1638 N N . SER A 1 211 ? 13.890 -19.545 -18.069 1.00 95.94 211 SER A N 1
ATOM 1639 C CA . SER A 1 211 ? 14.361 -20.602 -18.978 1.00 95.94 211 SER A CA 1
ATOM 1640 C C . SER A 1 211 ? 14.849 -21.872 -18.272 1.00 95.94 211 SER A C 1
ATOM 1642 O O . SER A 1 211 ? 14.952 -22.918 -18.913 1.00 95.94 211 SER A O 1
ATOM 1644 N N . ASP A 1 212 ? 15.118 -21.799 -16.966 1.00 95.88 212 ASP A N 1
ATOM 1645 C CA . ASP A 1 212 ? 15.636 -22.892 -16.142 1.00 95.88 212 ASP A CA 1
ATOM 1646 C C . ASP A 1 212 ? 14.707 -23.141 -14.933 1.00 95.88 212 ASP A C 1
ATOM 1648 O O . ASP A 1 212 ? 14.805 -22.446 -13.913 1.00 95.88 212 ASP A O 1
ATOM 1652 N N . PRO A 1 213 ? 13.810 -24.145 -15.019 1.00 93.81 213 PRO A N 1
ATOM 1653 C CA . PRO A 1 213 ? 12.897 -24.503 -13.934 1.00 93.81 213 PRO A CA 1
ATOM 1654 C C . PRO A 1 213 ? 13.594 -24.869 -12.619 1.00 93.81 213 PRO A C 1
ATOM 1656 O O . PRO A 1 213 ? 13.056 -24.580 -11.551 1.00 93.81 213 PRO A O 1
ATOM 1659 N N . ASP A 1 214 ? 14.793 -25.457 -12.666 1.00 93.94 214 ASP A N 1
ATOM 1660 C CA . ASP A 1 214 ? 15.533 -25.821 -11.455 1.00 93.94 214 ASP A CA 1
ATOM 1661 C C . ASP A 1 214 ? 16.122 -24.571 -10.788 1.00 93.94 214 ASP A C 1
ATOM 1663 O O . ASP A 1 214 ? 16.200 -24.480 -9.559 1.00 93.94 214 ASP A O 1
ATOM 1667 N N . ALA A 1 215 ? 16.552 -23.586 -11.584 1.00 91.38 215 ALA A N 1
ATOM 1668 C CA . ALA A 1 215 ? 16.961 -22.284 -11.064 1.00 91.38 215 ALA A CA 1
ATOM 1669 C C . ALA A 1 215 ? 15.788 -21.526 -10.436 1.00 91.38 215 ALA A C 1
ATOM 1671 O O . ALA A 1 215 ? 15.978 -20.907 -9.386 1.00 91.38 215 ALA A O 1
ATOM 1672 N N . LEU A 1 216 ? 14.599 -21.600 -11.039 1.00 90.75 216 LEU A N 1
ATOM 1673 C CA . LEU A 1 216 ? 13.378 -21.026 -10.480 1.00 90.75 216 LEU A CA 1
ATOM 1674 C C . LEU A 1 216 ? 12.978 -21.702 -9.164 1.00 90.75 216 LEU A C 1
ATOM 1676 O O . LEU A 1 216 ? 12.752 -21.002 -8.183 1.00 90.75 216 LEU A O 1
ATOM 1680 N N . ASP A 1 217 ? 12.964 -23.036 -9.099 1.00 90.75 217 ASP A N 1
ATOM 1681 C CA . ASP A 1 217 ? 12.621 -23.774 -7.874 1.00 90.75 217 ASP A CA 1
ATOM 1682 C C . ASP A 1 217 ? 13.580 -23.431 -6.721 1.00 90.75 217 ASP A C 1
ATOM 1684 O O . ASP A 1 217 ? 13.139 -23.167 -5.602 1.00 90.75 217 ASP A O 1
ATOM 1688 N N . ARG A 1 218 ? 14.888 -23.318 -6.997 1.00 89.31 218 ARG A N 1
ATOM 1689 C CA . ARG A 1 218 ? 15.869 -22.839 -6.004 1.00 89.31 218 ARG A CA 1
ATOM 1690 C C . ARG A 1 218 ? 15.643 -21.392 -5.581 1.00 89.31 218 ARG A C 1
ATOM 1692 O O . ARG A 1 218 ? 15.910 -21.064 -4.436 1.00 89.31 218 ARG A O 1
ATOM 1699 N N . TRP A 1 219 ? 15.211 -20.523 -6.490 1.00 86.06 219 TRP A N 1
ATOM 1700 C CA . TRP A 1 219 ? 14.919 -19.126 -6.166 1.00 86.06 219 TRP A CA 1
ATOM 1701 C C . TRP A 1 219 ? 13.652 -18.996 -5.307 1.00 86.06 219 TRP A C 1
ATOM 1703 O O . TRP A 1 219 ? 13.633 -18.214 -4.362 1.00 86.06 219 TRP A O 1
ATOM 1713 N N . MET A 1 220 ? 12.622 -19.803 -5.588 1.00 83.31 220 MET A N 1
ATOM 1714 C CA . MET A 1 220 ? 11.375 -19.844 -4.812 1.00 83.31 220 MET A CA 1
ATOM 1715 C C . MET A 1 220 ? 11.582 -20.421 -3.408 1.00 83.31 220 MET A C 1
ATOM 1717 O O . MET A 1 220 ? 10.925 -20.006 -2.453 1.00 83.31 220 MET A O 1
ATOM 1721 N N . ARG A 1 221 ? 12.494 -21.386 -3.269 1.00 79.75 221 ARG A N 1
ATOM 1722 C CA . ARG A 1 221 ? 12.895 -21.954 -1.982 1.00 79.75 221 ARG A CA 1
ATOM 1723 C C . ARG A 1 221 ? 13.951 -21.052 -1.356 1.00 79.75 221 ARG A C 1
ATOM 1725 O O . ARG A 1 221 ? 15.144 -21.251 -1.561 1.00 79.75 221 ARG A O 1
ATOM 1732 N N . LEU A 1 222 ? 13.513 -20.052 -0.596 1.00 59.31 222 LEU A N 1
ATOM 1733 C CA . LEU A 1 222 ? 14.427 -19.254 0.223 1.00 59.31 222 LEU A CA 1
ATOM 1734 C C . LEU A 1 222 ? 15.345 -20.178 1.052 1.00 59.31 222 LEU A C 1
ATOM 1736 O O . LEU A 1 222 ? 14.873 -21.203 1.560 1.00 59.31 222 LEU A O 1
ATOM 1740 N N . PRO A 1 223 ? 16.630 -19.825 1.245 1.00 44.81 223 PRO A N 1
ATOM 1741 C CA . PRO A 1 223 ? 17.377 -20.323 2.387 1.00 44.81 223 PRO A CA 1
ATOM 1742 C C . PRO A 1 223 ? 16.566 -19.984 3.640 1.00 44.81 223 PRO A C 1
ATOM 1744 O O . PRO A 1 223 ? 16.219 -18.823 3.862 1.00 44.81 223 PRO A O 1
ATOM 1747 N N . CYS A 1 224 ? 16.202 -20.997 4.421 1.00 32.16 224 CYS A N 1
ATOM 1748 C CA . CYS A 1 224 ? 15.829 -20.769 5.806 1.00 32.16 224 CYS A CA 1
ATOM 1749 C C . CYS A 1 224 ? 17.104 -20.331 6.533 1.00 32.16 224 CYS A C 1
ATOM 1751 O O . CYS A 1 224 ? 17.877 -21.197 6.940 1.00 32.16 224 CYS A O 1
ATOM 1753 N N . ASP A 1 225 ? 17.327 -19.025 6.637 1.00 32.53 225 ASP A N 1
ATOM 1754 C CA . ASP A 1 225 ? 18.244 -18.443 7.620 1.00 32.53 225 ASP A CA 1
ATOM 1755 C C . ASP A 1 225 ? 17.436 -17.926 8.817 1.00 32.53 225 ASP A C 1
ATOM 1757 O O . ASP A 1 225 ? 16.418 -17.226 8.590 1.00 32.53 225 ASP A O 1
#